Protein AF-A0A5T3CUC2-F1 (afdb_monomer_lite)

Secondary structure (DSSP, 8-state):
--HHHHHHHHHHTS----EEEESS--TTTTEEEPPPEEEEE-TT-EEEEEEE----TTS--EEEESSS---EEEEEEE-TTT-SEEEEEEE-SS---EEEEEEEEE-S-EEE-PPTTEEE-GGGGTTT-EEEEEEEEE--SS--TTSPEEETT-EEEEEEEEEEEEPP--S-TT-----TT--EEEEEEEEEEE-GGGG-

pLDDT: mean 77.55, std 15.11, range [42.53, 97.12]

Organism: Salmonella enterica (NCBI:txid28901)

Foldseek 3Di:
DVVVVVVVVVVVQADPDKFKAFDPQDPVQLEDEDDAAEAEQELVQKDKDKDFDADDLSHTWMAIADDAWDFFKWFKDKDPPQHQWAKAFEDAPPPDGWIKIKGKAWPTIDRDRDGHGDIDGPRVCRVGTMIMIMMGTDDDPDDDPVHYYDYAQDKDWDPMWMWIWTDAPPPDPDPPDGRPPHTRIYIHIYHYDYDPSSRD

Structure (mmCIF, N/CA/C/O backbone):
data_AF-A0A5T3CUC2-F1
#
_entry.id   AF-A0A5T3CUC2-F1
#
loop_
_atom_site.group_PDB
_atom_site.id
_atom_site.type_symbol
_atom_site.label_atom_id
_atom_site.label_alt_id
_atom_site.label_comp_id
_atom_site.label_asym_id
_atom_site.label_entity_id
_atom_site.label_seq_id
_atom_site.pdbx_PDB_ins_code
_atom_site.Cartn_x
_atom_site.Cartn_y
_atom_site.Cartn_z
_atom_site.occupancy
_atom_site.B_iso_or_equiv
_atom_site.auth_seq_id
_atom_site.auth_comp_id
_atom_site.auth_asym_id
_atom_site.auth_atom_id
_atom_site.pdbx_PDB_model_num
ATOM 1 N N . MET A 1 1 ? 53.647 3.644 -22.733 1.00 50.53 1 MET A N 1
ATOM 2 C CA . MET A 1 1 ? 52.397 4.323 -22.309 1.00 50.53 1 MET A CA 1
ATOM 3 C C . MET A 1 1 ? 51.205 4.166 -23.275 1.00 50.53 1 MET A C 1
ATOM 5 O O . MET A 1 1 ? 50.209 4.839 -23.076 1.00 50.53 1 MET A O 1
ATOM 9 N N . ARG A 1 2 ? 51.222 3.275 -24.287 1.00 53.12 2 ARG A N 1
ATOM 10 C CA . ARG A 1 2 ? 50.033 3.026 -25.142 1.00 53.12 2 ARG A CA 1
ATOM 11 C C . ARG A 1 2 ? 49.117 1.909 -24.616 1.00 53.12 2 ARG A C 1
ATOM 13 O O . ARG A 1 2 ? 47.904 2.026 -24.707 1.00 53.12 2 ARG A O 1
ATOM 20 N N . TYR A 1 3 ? 49.685 0.883 -23.981 1.00 53.38 3 TYR A N 1
ATOM 21 C CA . TYR A 1 3 ? 48.919 -0.260 -23.461 1.00 53.38 3 TYR A CA 1
ATOM 22 C C . TYR A 1 3 ? 48.128 0.037 -22.173 1.00 53.38 3 TYR A C 1
ATOM 24 O O . TYR A 1 3 ? 47.077 -0.555 -21.959 1.00 53.38 3 TYR A O 1
ATOM 32 N N . LEU A 1 4 ? 48.577 0.996 -21.351 1.00 52.22 4 LEU A N 1
ATOM 33 C CA . LEU A 1 4 ? 47.884 1.374 -20.109 1.00 52.22 4 LEU A CA 1
ATOM 34 C C . LEU A 1 4 ? 46.555 2.111 -20.381 1.00 52.22 4 LEU A C 1
ATOM 36 O O . LEU A 1 4 ? 45.572 1.894 -19.682 1.00 52.22 4 LEU A O 1
ATOM 40 N N . LEU A 1 5 ? 46.515 2.934 -21.436 1.00 50.97 5 LEU A N 1
ATOM 41 C CA . LEU A 1 5 ? 45.316 3.645 -21.904 1.00 50.97 5 LEU A CA 1
ATOM 42 C C . LEU A 1 5 ? 44.286 2.691 -22.527 1.00 50.97 5 LEU A C 1
ATOM 44 O O . LEU A 1 5 ? 43.085 2.875 -22.346 1.00 50.97 5 LEU A O 1
ATOM 48 N N . MET A 1 6 ? 44.755 1.643 -23.213 1.00 49.47 6 MET A N 1
ATOM 49 C CA . MET A 1 6 ? 43.890 0.612 -23.791 1.00 49.47 6 MET A CA 1
ATOM 50 C C . MET A 1 6 ? 43.248 -0.258 -22.699 1.00 49.47 6 MET A C 1
ATOM 52 O O . MET A 1 6 ? 42.056 -0.537 -22.774 1.00 49.47 6 MET A O 1
ATOM 56 N N . LEU A 1 7 ? 43.995 -0.601 -21.639 1.00 49.34 7 LEU A N 1
ATOM 57 C CA . LEU A 1 7 ? 43.437 -1.262 -20.453 1.00 49.34 7 LEU A CA 1
ATOM 58 C C . LEU A 1 7 ? 42.406 -0.377 -19.735 1.00 49.34 7 LEU A C 1
ATOM 60 O O . LEU A 1 7 ? 41.330 -0.863 -19.406 1.00 49.34 7 LEU A O 1
ATOM 64 N N . PHE A 1 8 ? 42.679 0.919 -19.551 1.00 47.81 8 PHE A N 1
ATOM 65 C CA . PHE A 1 8 ? 41.718 1.840 -18.930 1.00 47.81 8 PHE A CA 1
ATOM 66 C C . PHE A 1 8 ? 40.414 1.969 -19.739 1.00 47.81 8 PHE A C 1
ATOM 68 O O . PHE A 1 8 ? 39.335 1.968 -19.156 1.00 47.81 8 PHE A O 1
ATOM 75 N N . MET A 1 9 ? 40.487 1.993 -21.075 1.00 47.66 9 MET A N 1
ATOM 76 C CA . MET A 1 9 ? 39.296 2.005 -21.940 1.00 47.66 9 MET A CA 1
ATOM 77 C C . MET A 1 9 ? 38.507 0.686 -21.902 1.00 47.66 9 MET A C 1
ATOM 79 O O . MET A 1 9 ? 37.279 0.708 -21.940 1.00 47.66 9 MET A O 1
ATOM 83 N N . ILE A 1 10 ? 39.181 -0.460 -21.761 1.00 48.22 10 ILE A N 1
ATOM 84 C CA . ILE A 1 10 ? 38.513 -1.762 -21.608 1.00 48.22 10 ILE A CA 1
ATOM 85 C C . ILE A 1 10 ? 37.831 -1.871 -20.229 1.00 48.22 10 ILE A C 1
ATOM 87 O O . ILE A 1 10 ? 36.714 -2.381 -20.145 1.00 48.22 10 ILE A O 1
ATOM 91 N N . PHE A 1 11 ? 38.425 -1.322 -19.164 1.00 42.53 11 PHE A N 1
ATOM 92 C CA . PHE A 1 11 ? 37.829 -1.320 -17.818 1.00 42.53 11 PHE A CA 1
ATOM 93 C C . PHE A 1 11 ? 36.640 -0.358 -17.651 1.00 42.53 11 PHE A C 1
ATOM 95 O O . PHE A 1 11 ? 35.752 -0.640 -16.852 1.00 42.53 11 PHE A O 1
ATOM 102 N N . ILE A 1 12 ? 36.566 0.738 -18.416 1.00 47.62 12 ILE A N 1
ATOM 103 C CA . ILE A 1 12 ? 35.391 1.634 -18.400 1.00 47.62 12 ILE A CA 1
ATOM 104 C C . ILE A 1 12 ? 34.184 0.986 -19.110 1.00 47.62 12 ILE A C 1
ATOM 106 O O . ILE A 1 12 ? 33.037 1.296 -18.800 1.00 47.62 12 ILE A O 1
ATOM 110 N N . SER A 1 13 ? 34.419 0.045 -20.031 1.00 44.44 13 SER A N 1
ATOM 111 C CA . SER A 1 13 ? 33.359 -0.568 -20.845 1.00 44.44 13 SER A CA 1
ATOM 112 C C . SER A 1 13 ? 32.567 -1.700 -20.170 1.00 44.44 13 SER A C 1
ATOM 114 O O . SER A 1 13 ? 31.540 -2.114 -20.703 1.00 44.44 13 SER A O 1
ATOM 116 N N . SER A 1 14 ? 32.998 -2.215 -19.013 1.00 45.62 14 SER A N 1
ATOM 117 C CA . SER A 1 14 ? 32.512 -3.509 -18.506 1.00 45.62 14 SER A CA 1
ATOM 118 C C . SER A 1 14 ? 31.482 -3.470 -17.373 1.00 45.62 14 SER A C 1
AT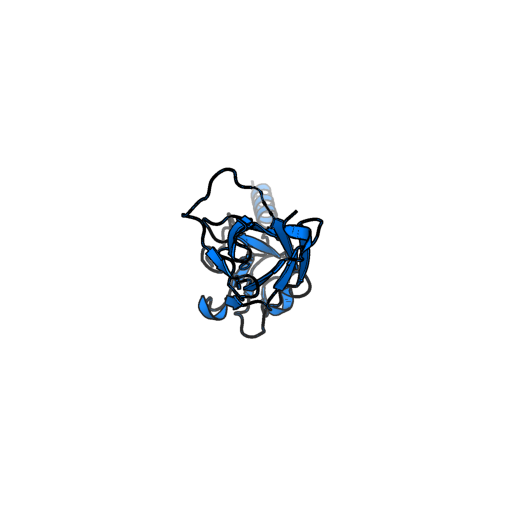OM 120 O O . SER A 1 14 ? 31.035 -4.535 -16.963 1.00 45.62 14 SER A O 1
ATOM 122 N N . ASN A 1 15 ? 31.026 -2.304 -16.899 1.00 49.19 15 ASN A N 1
ATOM 123 C CA . ASN A 1 15 ? 29.944 -2.238 -15.899 1.00 49.19 15 ASN A CA 1
ATOM 124 C C . ASN A 1 15 ? 28.991 -1.052 -16.111 1.00 49.19 15 ASN A C 1
ATOM 126 O O . ASN A 1 15 ? 28.661 -0.335 -15.168 1.00 49.19 15 ASN A O 1
ATOM 130 N N . LEU A 1 16 ? 28.515 -0.830 -17.342 1.00 55.69 16 LEU A N 1
ATOM 131 C CA . LEU A 1 16 ? 27.311 -0.012 -17.508 1.00 55.69 16 LEU A CA 1
ATOM 132 C C . LEU A 1 16 ? 26.123 -0.828 -16.971 1.00 55.69 16 LEU A C 1
ATOM 134 O O . LEU A 1 16 ? 25.627 -1.732 -17.643 1.00 55.69 16 LEU A O 1
ATOM 138 N N . GLN A 1 17 ? 25.717 -0.568 -15.729 1.00 60.97 17 GLN A N 1
ATOM 139 C CA . GLN A 1 17 ? 24.497 -1.142 -15.170 1.00 60.97 17 GLN A CA 1
ATOM 140 C C . GLN A 1 17 ? 23.300 -0.623 -15.977 1.00 60.97 17 GLN A C 1
ATOM 142 O O . GLN A 1 17 ? 23.222 0.572 -16.266 1.00 60.97 17 GLN A O 1
ATOM 147 N N . ALA A 1 18 ? 22.390 -1.522 -16.359 1.00 64.25 18 ALA A N 1
ATOM 148 C CA . ALA A 1 18 ? 21.138 -1.113 -16.984 1.00 64.25 18 ALA A CA 1
ATOM 149 C C . ALA A 1 18 ? 20.349 -0.232 -16.006 1.00 64.25 18 ALA A C 1
ATOM 151 O O . ALA A 1 18 ? 20.313 -0.513 -14.806 1.00 64.25 18 ALA A O 1
ATOM 152 N N . TYR A 1 19 ? 19.731 0.829 -16.517 1.00 74.06 19 TYR A N 1
ATOM 153 C CA . TYR A 1 19 ? 18.826 1.671 -15.740 1.00 74.06 19 TYR A CA 1
ATOM 154 C C . TYR A 1 19 ? 17.502 1.819 -16.475 1.00 74.06 19 TYR A C 1
ATOM 156 O O . TYR A 1 19 ? 17.486 1.866 -17.703 1.00 74.06 19 TYR A O 1
ATOM 164 N N . CYS A 1 20 ? 16.394 1.911 -15.740 1.00 79.25 20 CYS A N 1
ATOM 165 C CA . CYS A 1 20 ? 15.067 2.105 -16.325 1.00 79.25 20 CYS A CA 1
ATOM 166 C C . CYS A 1 20 ? 14.482 3.460 -15.946 1.00 79.25 20 CYS A C 1
ATOM 168 O O . CYS A 1 20 ? 14.784 3.978 -14.878 1.00 79.25 20 CYS A O 1
ATOM 170 N N . TYR A 1 21 ? 13.617 4.012 -16.789 1.00 82.62 21 TYR A N 1
ATOM 171 C CA . TYR A 1 21 ? 12.806 5.193 -16.500 1.00 82.62 21 TYR A CA 1
ATOM 172 C C . TYR A 1 21 ? 11.361 4.983 -16.959 1.00 82.62 21 TYR A C 1
ATOM 174 O O . TYR A 1 21 ? 11.102 4.181 -17.858 1.00 82.62 21 TYR A O 1
ATOM 182 N N . ILE A 1 22 ? 10.414 5.689 -16.339 1.00 85.81 22 ILE A N 1
ATOM 183 C CA . ILE A 1 22 ? 8.991 5.638 -16.715 1.00 85.81 22 ILE A CA 1
ATOM 184 C C . ILE A 1 22 ? 8.760 6.550 -17.928 1.00 85.81 22 ILE A C 1
ATOM 186 O O . ILE A 1 22 ? 9.186 7.705 -17.936 1.00 85.81 22 ILE A O 1
ATOM 190 N N . ILE A 1 23 ? 8.093 6.039 -18.961 1.00 85.88 23 ILE A N 1
ATOM 191 C CA . ILE A 1 23 ? 7.766 6.784 -20.187 1.00 85.88 23 ILE A CA 1
ATOM 192 C C . ILE A 1 23 ? 6.502 7.608 -19.937 1.00 85.88 23 ILE A C 1
ATOM 194 O O . ILE A 1 23 ? 5.536 7.061 -19.431 1.00 85.88 23 ILE A O 1
ATOM 198 N N . ASN A 1 24 ? 6.456 8.884 -20.331 1.00 81.62 24 ASN A N 1
ATOM 199 C CA . ASN A 1 24 ? 5.276 9.752 -20.146 1.00 81.62 24 ASN A CA 1
ATOM 200 C C . ASN A 1 24 ? 4.715 9.690 -18.707 1.00 81.62 24 ASN A C 1
ATOM 202 O O . ASN A 1 24 ? 3.630 9.150 -18.478 1.00 81.62 24 ASN A O 1
ATOM 206 N N . PRO A 1 25 ? 5.473 10.167 -17.709 1.00 69.88 25 PRO A N 1
ATOM 207 C CA . PRO A 1 25 ? 5.135 10.009 -16.301 1.00 69.88 25 PRO A CA 1
ATOM 208 C C . PRO A 1 25 ? 4.025 10.987 -15.889 1.00 69.88 25 PRO A C 1
ATOM 210 O O . PRO A 1 25 ? 4.265 11.987 -15.218 1.00 69.88 25 PRO A O 1
ATOM 213 N N . GLU A 1 26 ? 2.783 10.710 -16.277 1.00 75.06 26 GLU A N 1
ATOM 214 C CA . GLU A 1 26 ? 1.628 11.434 -15.751 1.00 75.06 26 GLU A CA 1
ATOM 215 C C . GLU A 1 26 ? 1.228 10.843 -14.394 1.00 75.06 26 GLU A C 1
ATOM 217 O O . GLU A 1 26 ? 0.858 9.671 -14.293 1.00 75.06 26 GLU A O 1
ATOM 222 N N . SER A 1 27 ? 1.285 11.645 -13.330 1.00 68.06 27 SER A N 1
ATOM 223 C CA . SER A 1 27 ? 1.085 11.182 -11.946 1.00 68.06 27 SER A CA 1
ATOM 224 C C . SER A 1 27 ? -0.272 10.506 -11.701 1.00 68.06 27 SER A C 1
ATOM 226 O O . SER A 1 27 ? -0.348 9.512 -10.976 1.00 68.06 27 SER A O 1
ATOM 228 N N . ALA A 1 28 ? -1.340 10.999 -12.338 1.00 70.00 28 ALA A N 1
ATOM 229 C CA . ALA A 1 28 ? -2.673 10.409 -12.232 1.00 70.00 28 ALA A CA 1
ATOM 230 C C . ALA A 1 28 ? -2.753 9.027 -12.904 1.00 70.00 28 ALA A C 1
ATOM 232 O O . ALA A 1 28 ? -3.316 8.103 -12.322 1.00 70.00 28 ALA A O 1
ATOM 233 N N . SER A 1 29 ? -2.140 8.865 -14.082 1.00 76.69 29 SER A N 1
ATOM 234 C CA . SER A 1 29 ? -2.113 7.592 -14.824 1.00 76.69 29 SER A CA 1
ATOM 235 C C . SER A 1 29 ? -1.304 6.495 -14.122 1.00 76.69 29 SER A C 1
ATOM 237 O O . SER A 1 29 ? -1.548 5.313 -14.337 1.00 76.69 29 SER A O 1
ATOM 239 N N . ASN A 1 30 ? -0.382 6.890 -13.237 1.00 86.00 30 ASN A N 1
ATOM 240 C CA . ASN A 1 30 ? 0.507 6.000 -12.491 1.00 86.00 30 ASN A CA 1
ATOM 241 C C . ASN A 1 30 ? 0.015 5.702 -11.069 1.00 86.00 30 ASN A C 1
ATOM 243 O O . ASN A 1 30 ? 0.773 5.181 -10.252 1.00 86.00 30 ASN A O 1
ATOM 247 N N . THR A 1 31 ? -1.238 6.038 -10.748 1.00 89.88 31 THR A N 1
ATOM 248 C CA . THR A 1 31 ? -1.841 5.751 -9.442 1.00 89.88 31 THR A CA 1
ATOM 249 C C . THR A 1 31 ? -2.950 4.714 -9.571 1.00 89.88 31 THR A C 1
ATOM 251 O O . THR A 1 31 ? -3.886 4.887 -10.346 1.00 89.88 31 THR A O 1
ATOM 254 N N . LYS A 1 32 ? -2.897 3.665 -8.746 1.00 91.81 32 LYS A N 1
ATOM 255 C CA . LYS A 1 32 ? -3.946 2.650 -8.615 1.00 91.81 32 LYS A CA 1
ATOM 256 C C . LYS A 1 32 ? -4.506 2.673 -7.203 1.00 91.81 32 LYS A C 1
ATOM 258 O O . LYS A 1 32 ? -3.771 2.784 -6.223 1.00 91.81 32 LYS A O 1
ATOM 263 N N . ILE A 1 33 ? -5.823 2.543 -7.119 1.00 91.25 33 ILE A N 1
ATOM 264 C CA . ILE A 1 33 ? -6.517 2.190 -5.885 1.00 91.25 33 ILE A CA 1
ATOM 265 C C . ILE A 1 33 ? -6.655 0.666 -5.892 1.00 91.25 33 ILE A C 1
ATOM 267 O O . ILE A 1 33 ? -7.168 0.099 -6.855 1.00 91.25 33 ILE A O 1
ATOM 271 N N . GLU A 1 34 ? -6.115 0.013 -4.869 1.00 92.25 34 GLU A N 1
ATOM 272 C CA . GLU A 1 34 ? -6.185 -1.440 -4.709 1.00 92.25 34 GLU A CA 1
ATOM 273 C C . GLU A 1 34 ? -7.599 -1.912 -4.363 1.00 92.25 34 GLU A C 1
ATOM 275 O O . GLU A 1 34 ? -8.466 -1.123 -3.981 1.00 92.25 34 GLU A O 1
ATOM 280 N N . ASP A 1 35 ? -7.822 -3.220 -4.467 1.00 93.25 35 ASP A N 1
ATOM 281 C CA . ASP A 1 35 ? -9.051 -3.822 -3.962 1.00 93.25 35 ASP A CA 1
ATOM 282 C C . ASP A 1 35 ? -9.152 -3.645 -2.442 1.00 93.25 35 ASP A C 1
ATOM 284 O O . ASP A 1 35 ? -8.151 -3.661 -1.718 1.00 93.25 35 ASP A O 1
ATOM 288 N N . VAL A 1 36 ? -10.383 -3.499 -1.946 1.00 96.00 36 VAL A N 1
ATOM 289 C CA . VAL A 1 36 ? -10.640 -3.298 -0.515 1.00 96.00 36 VAL A CA 1
ATOM 290 C C . VAL A 1 36 ? -10.146 -4.497 0.287 1.00 96.00 36 VAL A C 1
ATOM 292 O O . VAL A 1 36 ? -10.586 -5.632 0.088 1.00 96.00 36 VAL A O 1
ATOM 295 N N . ILE A 1 37 ? -9.273 -4.235 1.258 1.00 95.75 37 ILE A N 1
ATOM 296 C CA . ILE A 1 37 ? -8.824 -5.254 2.204 1.00 95.75 37 ILE A CA 1
ATOM 297 C C . ILE A 1 37 ? -9.738 -5.233 3.425 1.00 95.75 37 ILE A C 1
ATOM 299 O O . ILE A 1 37 ? -9.701 -4.315 4.246 1.00 95.75 37 ILE A O 1
ATOM 303 N N . GLU A 1 38 ? -10.551 -6.280 3.558 1.00 96.19 38 GLU A N 1
ATOM 304 C CA . GLU A 1 38 ? -11.303 -6.528 4.786 1.00 96.19 38 GLU A CA 1
ATOM 305 C C . GLU A 1 38 ? -10.373 -7.045 5.887 1.00 96.19 38 GLU A C 1
ATOM 307 O O . GLU A 1 38 ? -9.815 -8.141 5.797 1.00 96.19 38 GLU A O 1
ATOM 312 N N . ILE A 1 39 ? -10.238 -6.253 6.944 1.00 94.81 39 ILE A N 1
ATOM 313 C CA . ILE A 1 39 ? -9.430 -6.538 8.124 1.00 94.81 39 ILE A CA 1
ATOM 314 C C . ILE A 1 39 ? -10.385 -6.965 9.235 1.00 94.81 39 ILE A C 1
ATOM 316 O O . ILE A 1 39 ? -11.118 -6.145 9.783 1.00 94.81 39 ILE A O 1
ATOM 320 N N . LYS A 1 40 ? -10.389 -8.255 9.570 1.00 92.50 40 LYS A N 1
ATOM 321 C CA . LYS A 1 40 ? -11.191 -8.805 10.672 1.00 92.50 40 LYS A CA 1
ATOM 322 C C . LYS A 1 40 ? -10.267 -9.085 11.852 1.00 92.50 40 LYS A C 1
ATOM 324 O O . LYS A 1 40 ? -9.453 -10.001 11.778 1.00 92.50 40 LYS A O 1
ATOM 329 N N . LEU A 1 41 ? -10.376 -8.285 12.909 1.00 91.12 41 LEU A N 1
ATOM 330 C CA . LEU A 1 41 ? -9.588 -8.435 14.133 1.00 91.12 41 LEU A CA 1
ATOM 331 C C . LEU A 1 41 ? -10.353 -9.316 15.131 1.00 91.12 41 LEU A C 1
ATOM 333 O O . LEU A 1 41 ? -11.528 -9.069 15.417 1.00 91.12 41 LEU A O 1
ATOM 337 N N . ASP A 1 42 ? -9.689 -10.371 15.612 1.00 83.94 42 ASP A N 1
ATOM 338 C CA . ASP A 1 42 ? -10.250 -11.404 16.494 1.00 83.94 42 ASP A CA 1
ATOM 339 C C . ASP A 1 42 ? -9.640 -11.367 17.910 1.00 83.94 42 ASP A C 1
ATOM 341 O O . ASP A 1 42 ? -9.049 -10.363 18.301 1.00 83.94 42 ASP A O 1
ATOM 345 N N . SER A 1 43 ? -9.769 -12.448 18.692 1.00 66.75 43 SER A N 1
ATOM 346 C CA . SER A 1 43 ? -9.199 -12.572 20.045 1.00 66.75 43 SER A CA 1
ATOM 347 C C . SER A 1 43 ? -7.670 -12.449 20.110 1.00 66.75 43 SER A C 1
ATOM 349 O O . SER A 1 43 ? -7.121 -12.226 21.186 1.00 66.75 43 SER A O 1
ATOM 351 N N . ARG A 1 44 ? -6.958 -12.618 18.987 1.00 75.75 44 ARG A N 1
ATOM 352 C CA . ARG A 1 44 ? -5.507 -12.394 18.897 1.00 75.75 44 ARG A CA 1
ATOM 353 C C . ARG A 1 44 ? -5.161 -10.941 18.606 1.00 75.75 44 ARG A C 1
ATOM 355 O O . ARG A 1 44 ? -3.990 -10.584 18.708 1.00 75.75 44 ARG A O 1
ATOM 362 N N . ASN A 1 45 ? -6.150 -10.109 18.268 1.00 83.38 45 ASN A N 1
ATOM 363 C CA . ASN A 1 45 ? -5.990 -8.683 17.995 1.00 83.38 45 ASN A CA 1
ATOM 364 C C . ASN A 1 45 ? -4.962 -8.369 16.895 1.00 83.38 45 ASN A C 1
ATOM 366 O O . ASN A 1 45 ? -4.403 -7.273 16.873 1.00 83.38 45 ASN A O 1
ATOM 370 N N . VAL A 1 46 ? -4.701 -9.323 15.997 1.00 88.81 46 VAL A N 1
ATOM 371 C CA . VAL A 1 46 ? -3.737 -9.208 14.899 1.00 88.81 46 VAL A CA 1
ATOM 372 C C . VAL A 1 46 ? -4.357 -9.780 13.627 1.00 88.81 46 VAL A C 1
ATOM 374 O O . VAL A 1 46 ? -4.953 -10.853 13.644 1.00 88.81 46 VAL A O 1
ATOM 377 N N . PHE A 1 47 ? -4.181 -9.068 12.523 1.00 93.19 47 PHE A N 1
ATOM 378 C CA . PHE A 1 47 ? -4.527 -9.480 11.172 1.00 93.19 47 PHE A CA 1
ATOM 379 C C . PHE A 1 47 ? -3.280 -9.424 10.300 1.00 93.19 47 PHE A C 1
ATOM 381 O O . PHE A 1 47 ? -2.510 -8.471 10.391 1.00 93.19 47 PHE A O 1
ATOM 388 N N . GLU A 1 48 ? -3.120 -10.407 9.423 1.00 94.00 48 GLU A N 1
ATOM 389 C CA . GLU A 1 48 ? -2.002 -10.482 8.496 1.00 94.00 48 GLU A CA 1
ATOM 390 C C . GLU A 1 48 ? -2.471 -11.004 7.133 1.00 94.00 48 GLU A C 1
ATOM 392 O O . GLU A 1 48 ? -3.159 -12.025 7.064 1.00 94.00 48 GLU A O 1
ATOM 397 N N . LYS A 1 49 ? -2.099 -10.319 6.046 1.00 93.88 49 LYS A N 1
ATOM 398 C CA . LYS A 1 49 ? -2.412 -10.745 4.675 1.00 93.88 49 LYS A CA 1
ATOM 399 C C . LYS A 1 49 ? -1.327 -10.328 3.689 1.00 93.88 49 LYS A C 1
ATOM 401 O O . LYS A 1 49 ? -0.950 -9.163 3.647 1.00 93.88 49 LYS A O 1
ATOM 406 N N . GLU A 1 50 ? -0.881 -11.262 2.855 1.00 92.44 50 GLU A N 1
ATOM 407 C CA . GLU A 1 50 ? -0.072 -10.968 1.668 1.00 92.44 50 GLU A CA 1
ATOM 408 C C . GLU A 1 50 ? -0.983 -10.622 0.477 1.00 92.44 50 GLU A C 1
ATOM 410 O O . GLU A 1 50 ? -2.023 -11.252 0.271 1.00 92.44 50 GLU A O 1
ATOM 415 N N . VAL A 1 51 ? -0.604 -9.606 -0.298 1.00 90.69 51 VAL A N 1
ATOM 416 C CA . VAL A 1 51 ? -1.354 -9.084 -1.443 1.00 90.69 51 VAL A CA 1
ATOM 417 C C . VAL A 1 51 ? -0.405 -8.871 -2.621 1.00 90.69 51 VAL A C 1
ATOM 419 O O . VAL A 1 51 ? 0.656 -8.261 -2.482 1.00 90.69 51 VAL A O 1
ATOM 422 N N . SER A 1 52 ? -0.796 -9.359 -3.797 1.00 88.62 52 SER A N 1
ATOM 423 C CA . SER A 1 52 ? -0.090 -9.089 -5.052 1.00 88.62 52 SER A CA 1
ATOM 424 C C . SER A 1 52 ? -0.397 -7.680 -5.549 1.00 88.62 52 SER A C 1
ATOM 426 O O . SER A 1 52 ? -1.561 -7.299 -5.648 1.00 88.62 52 SER A O 1
ATOM 428 N N . MET A 1 53 ? 0.637 -6.921 -5.910 1.00 86.69 53 MET A N 1
ATOM 429 C CA . MET A 1 53 ? 0.456 -5.656 -6.619 1.00 86.69 53 MET A CA 1
ATOM 430 C C . MET A 1 53 ? 0.209 -5.950 -8.090 1.00 86.69 53 MET A C 1
ATOM 432 O O . MET A 1 53 ? 1.016 -6.605 -8.750 1.00 86.69 53 MET A O 1
ATOM 436 N N . VAL A 1 54 ? -0.898 -5.434 -8.611 1.00 88.00 54 VAL A N 1
ATOM 437 C CA . VAL A 1 54 ? -1.256 -5.596 -10.020 1.00 88.00 54 VAL A CA 1
ATOM 438 C C . VAL A 1 54 ? -1.236 -4.232 -10.680 1.00 88.00 54 VAL A C 1
ATOM 440 O O . VAL A 1 54 ? -2.107 -3.404 -10.413 1.00 88.00 54 VAL A O 1
ATOM 443 N N . PHE A 1 55 ? -0.250 -4.019 -11.542 1.00 87.19 55 PHE A N 1
ATOM 444 C CA . PHE A 1 55 ? -0.163 -2.886 -12.446 1.00 87.19 55 PHE A CA 1
ATOM 445 C C . PHE A 1 55 ? -1.170 -3.114 -13.579 1.00 87.19 55 PHE A C 1
ATOM 447 O O . PHE A 1 55 ? -1.088 -4.148 -14.257 1.00 87.19 55 PHE A O 1
ATOM 454 N N . PRO A 1 56 ? -2.126 -2.196 -13.777 1.00 86.56 56 PRO A N 1
ATOM 455 C CA . PRO A 1 56 ? -3.038 -2.253 -14.905 1.00 86.56 56 PRO A CA 1
ATOM 456 C C . PRO A 1 56 ? -2.301 -1.847 -16.187 1.00 86.56 56 PRO A C 1
ATOM 458 O O . PRO A 1 56 ? -1.335 -1.086 -16.142 1.00 86.56 56 PRO A O 1
ATOM 461 N N . ASP A 1 57 ? -2.792 -2.294 -17.342 1.00 84.12 57 ASP A N 1
ATOM 462 C CA . ASP A 1 57 ? -2.201 -1.934 -18.643 1.00 84.12 57 ASP A CA 1
ATOM 463 C C . ASP A 1 57 ? -2.336 -0.436 -18.977 1.00 84.12 57 ASP A C 1
ATOM 465 O O . ASP A 1 57 ? -1.699 0.054 -19.904 1.00 84.12 57 ASP A O 1
ATOM 469 N N . SER A 1 58 ? -3.152 0.302 -18.218 1.00 85.44 58 SER A N 1
ATOM 470 C CA . SER A 1 58 ? -3.289 1.756 -18.326 1.00 85.44 58 SER A CA 1
ATOM 471 C C . SER A 1 58 ? -2.138 2.537 -17.691 1.00 85.44 58 SER A C 1
ATOM 473 O O . SER A 1 58 ? -2.062 3.747 -17.887 1.00 85.44 58 SER A O 1
ATOM 475 N N . PHE A 1 59 ? -1.285 1.892 -16.891 1.00 87.81 59 PHE A N 1
ATOM 476 C CA . PHE A 1 59 ? -0.112 2.552 -16.326 1.00 87.81 59 PHE A CA 1
ATOM 477 C C . PHE A 1 59 ? 0.927 2.813 -17.405 1.00 87.81 59 PHE A C 1
ATOM 479 O O . PHE A 1 59 ? 1.127 2.000 -18.310 1.00 87.81 59 PHE A O 1
ATOM 486 N N . SER A 1 60 ? 1.660 3.912 -17.256 1.00 88.31 60 SER A N 1
ATOM 487 C CA . SER A 1 60 ? 2.775 4.206 -18.139 1.00 88.31 60 SER A CA 1
ATOM 488 C C . SER A 1 60 ? 3.803 3.077 -18.129 1.00 88.31 60 SER A C 1
ATOM 490 O O . SER A 1 60 ? 4.213 2.586 -17.077 1.00 88.31 60 SER A O 1
ATOM 492 N N . GLY A 1 61 ? 4.262 2.678 -19.312 1.00 88.00 61 GLY A N 1
ATOM 493 C CA . GLY A 1 61 ? 5.366 1.733 -19.440 1.00 88.00 61 GLY A CA 1
ATOM 494 C C . GLY A 1 61 ? 6.692 2.307 -18.935 1.00 88.00 61 GLY A C 1
ATOM 495 O O . GLY A 1 61 ? 6.813 3.486 -18.597 1.00 88.00 61 GLY A O 1
ATOM 496 N N . PHE A 1 62 ? 7.719 1.470 -18.936 1.00 85.62 62 PHE A N 1
ATOM 497 C CA . PHE A 1 62 ? 9.086 1.868 -18.627 1.00 85.62 62 PHE A CA 1
ATOM 498 C C . PHE A 1 62 ? 10.031 1.455 -19.757 1.00 85.62 62 PHE A C 1
ATOM 500 O O . PHE A 1 62 ? 9.799 0.468 -20.461 1.00 85.62 62 PHE A O 1
ATOM 507 N N . HIS A 1 63 ? 11.103 2.219 -19.931 1.00 84.06 63 HIS A N 1
ATOM 508 C CA . HIS A 1 63 ? 12.180 1.926 -20.868 1.00 84.06 63 HIS A CA 1
ATOM 509 C C . HIS A 1 63 ? 13.483 1.740 -20.102 1.00 84.06 63 HIS A C 1
ATOM 511 O O . HIS A 1 63 ? 13.782 2.537 -19.214 1.00 84.06 63 HIS A O 1
ATOM 517 N N . CYS A 1 64 ? 14.254 0.708 -20.440 1.00 79.50 64 CYS A N 1
ATOM 518 C CA . CYS A 1 64 ? 15.557 0.459 -19.828 1.00 79.50 64 CYS A CA 1
ATOM 519 C C . CYS A 1 64 ? 16.683 0.717 -20.832 1.00 79.50 64 CYS A C 1
ATOM 521 O O . CYS A 1 64 ? 16.641 0.178 -21.931 1.00 79.50 64 CYS A O 1
ATOM 523 N N . MET A 1 65 ? 17.702 1.496 -20.461 1.00 76.06 65 MET A N 1
ATOM 524 C CA . MET A 1 65 ? 18.833 1.861 -21.323 1.00 76.06 65 MET A CA 1
ATOM 525 C C . MET A 1 65 ? 20.164 1.330 -20.795 1.00 76.06 65 MET A C 1
ATOM 527 O O . MET A 1 65 ? 20.383 1.253 -19.585 1.00 76.06 65 MET A O 1
ATOM 531 N N . GLY A 1 66 ? 21.074 1.035 -21.730 1.00 66.50 66 GLY A N 1
ATOM 532 C CA . GLY A 1 66 ? 22.469 0.684 -21.448 1.00 66.50 66 GLY A CA 1
ATOM 533 C C . GLY A 1 66 ? 22.681 -0.701 -20.813 1.00 66.50 66 GLY A C 1
ATOM 534 O O . GLY A 1 66 ? 21.783 -1.283 -20.213 1.00 66.50 66 GLY A O 1
ATOM 535 N N . GLY A 1 67 ? 23.900 -1.235 -20.946 1.00 59.66 67 GLY A N 1
ATOM 536 C CA . GLY A 1 67 ? 24.336 -2.483 -20.301 1.00 59.66 67 GLY A CA 1
ATOM 537 C C . GLY A 1 67 ? 24.062 -3.784 -21.073 1.00 59.66 67 GLY A C 1
ATOM 538 O O . GLY A 1 67 ? 23.401 -3.801 -22.106 1.00 59.66 67 GLY A O 1
ATOM 539 N N . THR A 1 68 ? 24.596 -4.899 -20.561 1.00 50.94 68 THR A N 1
ATOM 540 C CA . THR A 1 68 ? 24.524 -6.258 -21.148 1.00 50.94 68 THR A CA 1
ATOM 541 C C . THR A 1 68 ? 23.386 -7.127 -20.582 1.00 50.94 68 THR A C 1
ATOM 543 O O . THR A 1 68 ? 23.326 -8.314 -20.883 1.00 50.94 68 THR A O 1
ATOM 546 N N . ALA A 1 69 ? 22.448 -6.518 -19.841 1.00 50.50 69 ALA A N 1
ATOM 547 C CA . ALA A 1 69 ? 21.448 -7.124 -18.947 1.00 50.50 69 ALA A CA 1
ATOM 548 C C . ALA A 1 69 ? 21.991 -7.408 -17.535 1.00 50.50 69 ALA A C 1
ATOM 550 O O . ALA A 1 69 ? 22.574 -8.452 -17.250 1.00 50.50 69 ALA A O 1
ATOM 551 N N . VAL A 1 70 ? 21.738 -6.469 -16.626 1.00 50.62 70 VAL A N 1
ATOM 552 C CA . VAL A 1 70 ? 21.916 -6.643 -15.179 1.00 50.62 70 VAL A CA 1
ATOM 553 C C . VAL A 1 70 ? 20.583 -6.301 -14.520 1.00 50.62 70 VAL A C 1
ATOM 555 O O . VAL A 1 70 ? 19.822 -5.506 -15.066 1.00 50.62 70 VAL A O 1
ATOM 558 N N . GLU A 1 71 ? 20.278 -6.957 -13.400 1.00 53.03 71 GLU A N 1
ATOM 559 C CA . GLU A 1 71 ? 19.019 -6.837 -12.657 1.00 53.03 71 GLU A CA 1
ATOM 560 C C . GLU A 1 71 ? 18.546 -5.385 -12.549 1.00 53.03 71 GLU A C 1
ATOM 562 O O . GLU A 1 71 ? 19.147 -4.567 -11.849 1.00 53.03 71 GLU A O 1
ATOM 567 N N . ASN A 1 72 ? 17.441 -5.083 -13.226 1.00 57.19 72 ASN A N 1
ATOM 568 C CA . ASN A 1 72 ? 16.778 -3.807 -13.068 1.00 57.19 72 ASN A CA 1
ATOM 569 C C . ASN A 1 72 ? 15.958 -3.881 -11.785 1.00 57.19 72 ASN A C 1
ATOM 571 O O . ASN A 1 72 ? 15.113 -4.762 -11.606 1.00 57.19 72 ASN A O 1
ATOM 575 N N . ARG A 1 73 ? 16.277 -2.984 -10.857 1.00 63.34 73 ARG A N 1
ATOM 576 C CA . AR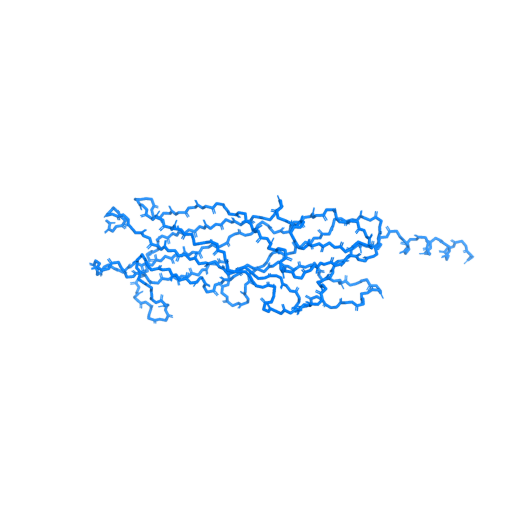G A 1 73 ? 15.690 -2.954 -9.524 1.00 63.34 73 ARG A CA 1
ATOM 577 C C . ARG A 1 73 ? 14.647 -1.857 -9.477 1.00 63.34 73 ARG A C 1
ATOM 579 O O . ARG A 1 73 ? 14.944 -0.694 -9.747 1.00 63.34 73 ARG A O 1
ATOM 586 N N . PHE A 1 74 ? 13.432 -2.243 -9.126 1.00 69.88 74 PHE A N 1
ATOM 587 C CA . PHE A 1 74 ? 12.400 -1.296 -8.741 1.00 69.88 74 PHE A CA 1
ATOM 588 C C . PHE A 1 74 ? 12.387 -1.225 -7.224 1.00 69.88 74 PHE A C 1
ATOM 590 O O . PHE A 1 74 ? 12.208 -2.242 -6.554 1.00 69.88 74 PHE A O 1
ATOM 597 N N . LYS A 1 75 ? 12.626 -0.034 -6.678 1.00 71.19 75 LYS A N 1
ATOM 598 C CA . LYS A 1 75 ? 12.569 0.193 -5.241 1.00 71.19 75 LYS A CA 1
ATOM 599 C C . LYS A 1 75 ? 11.123 0.424 -4.846 1.00 71.19 75 LYS A C 1
ATOM 601 O O . LYS A 1 75 ? 10.464 1.307 -5.396 1.00 71.19 75 LYS A O 1
ATOM 606 N N . THR A 1 76 ? 10.684 -0.338 -3.856 1.00 68.44 76 THR A N 1
ATOM 607 C CA . THR A 1 76 ? 9.402 -0.109 -3.211 1.00 68.44 76 THR A CA 1
ATOM 608 C C . THR A 1 76 ? 9.613 0.733 -1.955 1.00 68.44 76 THR A C 1
ATOM 610 O O . THR A 1 76 ? 10.460 0.401 -1.126 1.00 68.44 76 THR A O 1
ATOM 613 N N . THR A 1 77 ? 8.900 1.848 -1.825 1.00 74.69 77 THR A N 1
ATOM 614 C CA . THR A 1 77 ? 8.966 2.744 -0.658 1.00 74.69 77 THR A CA 1
ATOM 615 C C . THR A 1 77 ? 7.570 3.153 -0.194 1.00 74.69 77 THR A C 1
ATOM 617 O O . THR A 1 77 ? 6.570 2.809 -0.821 1.00 74.69 77 THR A O 1
ATOM 620 N N . TYR A 1 78 ? 7.501 3.894 0.913 1.00 72.94 78 TYR A N 1
ATOM 621 C CA . TYR A 1 78 ? 6.269 4.504 1.413 1.00 72.94 78 TYR A CA 1
ATOM 622 C C . TYR A 1 78 ? 6.257 6.009 1.136 1.00 72.94 78 TYR A C 1
ATOM 624 O O . TYR A 1 78 ? 7.300 6.629 0.902 1.00 72.94 78 TYR A O 1
ATOM 632 N N . SER A 1 79 ? 5.074 6.614 1.187 1.00 70.56 79 SER A N 1
ATOM 633 C CA . SER A 1 79 ? 4.908 8.067 1.155 1.00 70.56 79 SER A CA 1
ATOM 634 C C . SER A 1 79 ? 5.709 8.775 2.252 1.00 70.56 79 SER A C 1
ATOM 636 O O . SER A 1 79 ? 5.681 8.358 3.412 1.00 70.56 79 SER A O 1
ATOM 638 N N . SER A 1 80 ? 6.384 9.875 1.904 1.00 54.16 80 SER A N 1
ATOM 639 C CA . SER A 1 80 ? 7.122 10.706 2.861 1.00 54.16 80 SER A CA 1
ATOM 640 C C . SER A 1 80 ? 6.197 11.208 3.974 1.00 54.16 80 SER A C 1
ATOM 642 O O . SER A 1 80 ? 5.165 11.804 3.678 1.00 54.16 80 SER A O 1
ATOM 644 N N . GLY A 1 81 ? 6.575 10.992 5.235 1.00 55.62 81 GLY A N 1
ATOM 645 C CA . GLY A 1 81 ? 5.882 11.538 6.410 1.00 55.62 81 GLY A CA 1
ATOM 646 C C . GLY A 1 81 ? 5.051 10.537 7.216 1.00 55.62 81 GLY A C 1
ATOM 647 O O . GLY A 1 81 ? 4.980 10.690 8.428 1.00 55.62 81 GLY A O 1
ATOM 648 N N . ASN A 1 82 ? 4.513 9.479 6.596 1.00 56.34 82 ASN A N 1
ATOM 649 C CA . ASN A 1 82 ? 3.606 8.537 7.283 1.00 56.34 82 ASN A CA 1
ATOM 650 C C . ASN A 1 82 ? 4.240 7.181 7.642 1.00 56.34 82 ASN A C 1
ATOM 652 O O . ASN A 1 82 ? 3.600 6.366 8.297 1.00 56.34 82 ASN A O 1
ATOM 656 N N . GLY A 1 83 ? 5.494 6.935 7.241 1.00 68.00 83 GLY A N 1
ATOM 657 C CA . GLY A 1 83 ? 6.196 5.681 7.531 1.00 68.00 83 GLY A CA 1
ATOM 658 C C . GLY A 1 83 ? 5.485 4.432 6.989 1.00 68.00 83 GLY A C 1
ATOM 659 O O . GLY A 1 83 ? 4.584 4.501 6.150 1.00 68.00 83 GLY A O 1
ATOM 660 N N . GLU A 1 84 ? 5.914 3.263 7.462 1.00 82.56 84 GLU A N 1
ATOM 661 C CA . GLU A 1 84 ? 5.284 1.979 7.126 1.00 82.56 84 GLU A CA 1
ATOM 662 C C . GLU A 1 84 ? 3.995 1.721 7.917 1.00 82.56 84 GLU A C 1
ATOM 664 O O . GLU A 1 84 ? 3.109 1.021 7.430 1.00 82.56 84 GLU A O 1
ATOM 669 N N . THR A 1 85 ? 3.870 2.318 9.108 1.00 90.25 85 THR A N 1
ATOM 670 C CA . THR A 1 85 ? 2.755 2.111 10.040 1.00 90.25 85 THR A CA 1
ATOM 671 C C . THR A 1 85 ? 1.966 3.394 10.239 1.00 90.25 85 THR A C 1
ATOM 673 O O . THR A 1 85 ? 2.534 4.413 10.622 1.00 90.25 85 THR A O 1
ATOM 676 N N . VAL A 1 86 ? 0.649 3.317 10.058 1.00 91.06 86 VAL A N 1
ATOM 677 C CA . VAL A 1 86 ? -0.283 4.407 10.363 1.00 91.06 86 VAL A CA 1
ATOM 678 C C . VAL A 1 86 ? -1.267 3.943 11.428 1.00 91.06 86 VAL A C 1
ATOM 680 O O . VAL A 1 86 ? -1.811 2.841 11.343 1.00 91.06 86 VAL A O 1
ATOM 683 N N . ARG A 1 87 ? -1.493 4.795 12.429 1.00 92.62 87 ARG A N 1
ATOM 684 C CA . ARG A 1 87 ? -2.436 4.547 13.519 1.00 92.62 87 ARG A CA 1
ATOM 685 C C . ARG A 1 87 ? -3.784 5.186 13.222 1.00 92.62 87 ARG A C 1
ATOM 687 O O . ARG A 1 87 ? -3.835 6.342 12.812 1.00 92.62 87 ARG A O 1
ATOM 694 N N . TYR A 1 88 ? -4.859 4.463 13.520 1.00 93.00 88 TYR A N 1
ATOM 695 C CA . TYR A 1 88 ? -6.231 4.961 13.435 1.00 93.00 88 TYR A CA 1
ATOM 696 C C . TYR A 1 88 ? -6.977 4.732 14.739 1.00 93.00 88 TYR A C 1
ATOM 698 O O . TYR A 1 88 ? -6.808 3.696 15.387 1.00 93.00 88 TYR A O 1
ATOM 706 N N . LYS A 1 89 ? -7.855 5.673 15.081 1.00 93.06 89 LYS A N 1
ATOM 707 C CA . LYS A 1 89 ? -8.881 5.487 16.106 1.00 93.06 89 LYS A CA 1
ATOM 708 C C . LYS A 1 89 ? -10.124 4.917 15.428 1.00 93.06 89 LYS A C 1
ATOM 710 O O . LYS A 1 89 ? -10.620 5.512 14.475 1.00 93.06 89 LYS A O 1
ATOM 715 N N . ILE A 1 90 ? -10.620 3.767 15.879 1.00 92.88 90 ILE A N 1
ATOM 716 C CA . ILE A 1 90 ? -11.775 3.105 15.263 1.00 92.88 90 ILE A CA 1
ATOM 717 C C . ILE A 1 90 ? -12.981 3.158 16.197 1.00 92.88 90 ILE A C 1
ATOM 719 O O . ILE A 1 90 ? -12.939 2.664 17.320 1.00 92.88 90 ILE A O 1
ATOM 723 N N . ASN A 1 91 ? -14.078 3.721 15.702 1.00 90.06 91 ASN A N 1
ATOM 724 C CA . ASN A 1 91 ? -15.358 3.768 16.392 1.00 90.06 91 ASN A CA 1
ATOM 725 C C . ASN A 1 91 ? -16.209 2.569 15.961 1.00 90.06 91 ASN A C 1
ATOM 727 O O . ASN A 1 91 ? -16.678 2.516 14.825 1.00 90.06 91 ASN A O 1
ATOM 731 N N . ASP A 1 92 ? -16.430 1.614 16.860 1.00 87.56 92 ASP A N 1
ATOM 732 C CA . ASP A 1 92 ? -17.265 0.427 16.615 1.00 87.56 92 ASP A CA 1
ATOM 733 C C . ASP A 1 92 ? -18.675 0.532 17.235 1.00 87.56 92 ASP A C 1
ATOM 735 O O . ASP A 1 92 ? -19.452 -0.418 17.195 1.00 87.56 92 ASP A O 1
ATOM 739 N N . GLY A 1 93 ? -19.009 1.687 17.821 1.00 83.94 93 GLY A N 1
ATOM 740 C CA . GLY A 1 93 ? -20.293 1.940 18.483 1.00 83.94 93 GLY A CA 1
ATOM 741 C C . GLY A 1 93 ? -20.418 1.357 19.897 1.00 83.94 93 GLY A C 1
ATOM 742 O O . GLY A 1 93 ? -21.426 1.597 20.554 1.00 83.94 93 GLY A O 1
ATOM 743 N N . SER A 1 94 ? -19.403 0.649 20.401 1.00 80.88 94 SER A N 1
ATOM 744 C CA . SER A 1 94 ? -19.385 0.099 21.767 1.00 80.88 94 SER A CA 1
ATOM 745 C C . SER A 1 94 ? -19.029 1.128 22.851 1.00 80.88 94 SER A C 1
ATOM 747 O O . SER A 1 94 ? -19.213 0.872 24.038 1.00 80.88 94 SER A O 1
ATOM 749 N N . GLY A 1 95 ? -18.484 2.283 22.454 1.00 77.19 95 GLY A N 1
ATOM 750 C CA . GLY A 1 95 ? -17.885 3.264 23.364 1.00 77.19 95 GLY A CA 1
ATOM 751 C C . GLY A 1 95 ? -16.463 2.909 23.825 1.00 77.19 95 GLY A C 1
ATOM 752 O O . GLY A 1 95 ? -15.856 3.681 24.570 1.00 77.19 95 GLY A O 1
ATOM 753 N N . HIS A 1 96 ? -15.899 1.777 23.385 1.00 78.94 96 HIS A N 1
ATOM 754 C CA . HIS A 1 96 ? -14.501 1.436 23.641 1.00 78.94 96 HIS A CA 1
ATOM 755 C C . HIS A 1 96 ? -13.539 2.329 22.842 1.00 78.94 96 HIS A C 1
ATOM 757 O O . HIS A 1 96 ? -13.808 2.740 21.715 1.00 78.94 96 HIS A O 1
ATOM 763 N N . ARG A 1 97 ? -12.372 2.608 23.434 1.00 80.94 97 ARG A N 1
ATOM 764 C CA . ARG A 1 97 ? -11.269 3.314 22.768 1.00 80.94 97 ARG A CA 1
ATOM 765 C C . ARG A 1 97 ? -10.419 2.301 22.008 1.00 80.94 97 ARG A C 1
ATOM 767 O O . ARG A 1 97 ? -9.509 1.710 22.586 1.00 80.94 97 ARG A O 1
ATOM 774 N N . LEU A 1 98 ? -10.738 2.083 20.736 1.00 87.31 98 LEU A N 1
ATOM 775 C CA . LEU A 1 98 ? -10.019 1.139 19.885 1.00 87.31 98 LEU A CA 1
ATOM 776 C C . LEU A 1 98 ? -9.032 1.882 18.993 1.00 87.31 98 LEU A C 1
ATOM 778 O O . LEU A 1 98 ? -9.410 2.751 18.210 1.00 87.31 98 LEU A O 1
ATOM 782 N N . TYR A 1 99 ? -7.764 1.505 19.101 1.00 91.94 99 TYR A N 1
ATOM 783 C CA . TYR A 1 99 ? -6.703 1.995 18.237 1.00 91.94 99 TYR A CA 1
ATOM 784 C C . TYR A 1 99 ? -6.138 0.834 17.440 1.00 91.94 99 TYR A C 1
ATOM 786 O O . TYR A 1 99 ? -5.887 -0.237 17.995 1.00 91.94 99 TYR A O 1
ATOM 794 N N . VAL A 1 100 ? -5.941 1.042 16.143 1.00 93.12 100 VAL A N 1
ATOM 795 C CA . VAL A 1 100 ? -5.386 0.033 15.244 1.00 93.12 100 VAL A CA 1
ATOM 796 C C . VAL A 1 100 ? -4.186 0.621 14.524 1.00 93.12 100 VAL A C 1
ATOM 798 O O . VAL A 1 100 ? -4.311 1.616 13.811 1.00 93.12 100 VAL A O 1
ATOM 801 N N . ASP A 1 101 ? -3.039 -0.025 14.701 1.00 94.12 101 ASP A N 1
ATOM 802 C CA . ASP A 1 101 ? -1.860 0.213 13.877 1.00 94.12 101 ASP A CA 1
ATOM 803 C C . ASP A 1 101 ? -1.976 -0.656 12.632 1.00 94.12 101 ASP A C 1
ATOM 805 O O . ASP A 1 101 ? -2.153 -1.871 12.740 1.00 94.12 101 ASP A O 1
ATOM 809 N N . VAL A 1 102 ? -1.897 -0.033 11.457 1.00 94.31 102 VAL A N 1
ATOM 810 C CA . VAL A 1 102 ? -1.858 -0.724 10.168 1.00 94.31 102 VAL A CA 1
ATOM 811 C C . VAL A 1 102 ? -0.496 -0.491 9.537 1.00 94.31 102 VAL A C 1
ATOM 813 O O . VAL A 1 102 ? -0.145 0.640 9.202 1.00 94.31 102 VAL A O 1
ATOM 816 N N . THR A 1 103 ? 0.261 -1.570 9.374 1.00 92.75 103 THR A N 1
ATOM 817 C CA . THR A 1 103 ? 1.590 -1.586 8.772 1.00 92.75 103 THR A CA 1
ATOM 818 C C . THR A 1 103 ? 1.531 -2.210 7.386 1.00 92.75 103 THR A C 1
ATOM 820 O O . THR A 1 103 ? 1.028 -3.323 7.208 1.00 92.75 103 THR A O 1
ATOM 823 N N . LEU A 1 104 ? 2.073 -1.504 6.400 1.00 91.44 104 LEU A N 1
ATOM 824 C CA . LEU A 1 104 ? 2.377 -2.060 5.088 1.00 91.44 104 LEU A CA 1
ATOM 825 C C . LEU A 1 104 ? 3.836 -2.506 5.104 1.00 91.44 104 LEU A C 1
ATOM 827 O O . LEU A 1 104 ? 4.693 -1.722 5.481 1.00 91.44 104 LEU A O 1
ATOM 831 N N . PHE A 1 105 ? 4.111 -3.738 4.688 1.00 87.31 105 PHE A N 1
ATOM 832 C CA . PHE A 1 105 ? 5.456 -4.265 4.482 1.00 87.31 105 PHE A CA 1
ATOM 833 C C . PHE A 1 105 ? 5.654 -4.555 3.005 1.00 87.31 105 PHE A C 1
ATOM 835 O O . PHE A 1 105 ? 4.906 -5.331 2.410 1.00 87.31 105 PHE A O 1
ATOM 842 N N . VAL A 1 106 ? 6.677 -3.958 2.416 1.00 81.69 106 VAL A N 1
ATOM 843 C CA . VAL A 1 106 ? 7.060 -4.207 1.029 1.00 81.69 106 VAL A CA 1
ATOM 844 C C . VAL A 1 106 ? 8.388 -4.938 1.010 1.00 81.69 106 VAL A C 1
ATOM 846 O O . VAL A 1 106 ? 9.330 -4.519 1.682 1.00 81.69 106 VAL A O 1
ATOM 849 N N . ASP A 1 107 ? 8.466 -6.029 0.251 1.00 69.19 107 ASP A N 1
ATOM 850 C CA . ASP A 1 107 ? 9.743 -6.709 0.078 1.00 69.19 107 ASP A CA 1
ATOM 851 C C . ASP A 1 107 ? 10.621 -5.844 -0.835 1.00 69.19 107 ASP A C 1
ATOM 853 O O . ASP A 1 107 ? 10.305 -5.577 -2.003 1.00 69.19 107 ASP A O 1
ATOM 857 N N . GLY A 1 108 ? 11.640 -5.254 -0.218 1.00 60.38 108 GLY A N 1
ATOM 858 C CA . GLY A 1 108 ? 12.399 -4.142 -0.756 1.00 60.38 108 GLY A CA 1
ATOM 859 C C . GLY A 1 108 ? 13.292 -4.591 -1.900 1.00 60.38 108 GLY A C 1
ATOM 860 O O . GLY A 1 108 ? 14.353 -5.157 -1.665 1.00 60.38 108 GLY A O 1
ATOM 861 N N . SER A 1 109 ? 12.901 -4.204 -3.115 1.00 57.12 109 SER A N 1
ATOM 862 C CA . SER A 1 109 ? 13.585 -4.421 -4.395 1.00 57.12 109 SER A CA 1
ATOM 863 C C . SER A 1 109 ? 13.198 -5.709 -5.113 1.00 57.12 109 SER A C 1
ATOM 865 O O . SER A 1 109 ? 13.754 -6.772 -4.862 1.00 57.12 109 SER A O 1
ATOM 867 N N . GLN A 1 110 ? 12.356 -5.576 -6.140 1.00 58.19 110 GLN A N 1
ATOM 868 C CA . GLN A 1 110 ? 12.207 -6.628 -7.144 1.00 58.19 110 GLN A CA 1
ATOM 869 C C . GLN A 1 110 ? 13.297 -6.485 -8.202 1.00 58.19 110 GLN A C 1
ATOM 871 O O . GLN A 1 110 ? 13.372 -5.479 -8.912 1.00 58.19 110 GLN A O 1
ATOM 876 N N . THR A 1 111 ? 14.159 -7.496 -8.288 1.00 54.12 111 THR A N 1
ATOM 877 C CA . THR A 1 11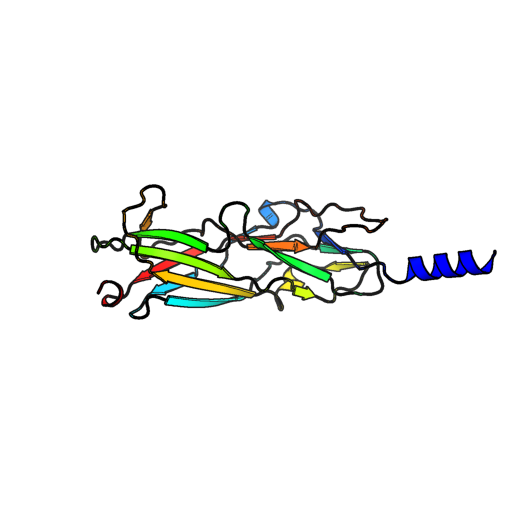1 ? 15.193 -7.654 -9.312 1.00 54.12 111 THR A CA 1
ATOM 878 C C . THR A 1 111 ? 14.583 -8.323 -10.543 1.00 54.12 111 THR A C 1
ATOM 880 O O . THR A 1 111 ? 14.751 -9.511 -10.806 1.00 54.12 111 THR A O 1
ATOM 883 N N . GLY A 1 112 ? 13.842 -7.554 -11.339 1.00 54.62 112 GLY A N 1
ATOM 884 C CA . GLY A 1 112 ? 13.416 -8.020 -12.653 1.00 54.62 112 GLY A CA 1
ATOM 885 C C . GLY A 1 112 ? 14.602 -7.983 -13.615 1.00 54.62 112 GLY A C 1
ATOM 886 O O . GLY A 1 112 ? 15.143 -6.912 -13.894 1.00 54.62 112 GLY A O 1
ATOM 887 N N . LYS A 1 113 ? 15.021 -9.125 -14.172 1.00 57.31 113 LYS A N 1
ATOM 888 C CA . LYS A 1 113 ? 15.951 -9.119 -15.312 1.00 57.31 113 LYS A CA 1
ATOM 889 C C . LYS A 1 113 ? 15.215 -8.572 -16.535 1.00 57.31 113 LYS A C 1
ATOM 891 O O . LYS A 1 113 ? 14.548 -9.316 -17.242 1.00 57.31 113 LYS A O 1
ATOM 896 N N . GLN A 1 114 ? 15.311 -7.267 -16.756 1.00 63.31 114 GLN A N 1
ATOM 897 C CA . GLN A 1 114 ? 14.871 -6.631 -17.996 1.00 63.31 114 GLN A CA 1
ATOM 898 C C . GLN A 1 114 ? 16.083 -6.442 -18.900 1.00 63.31 114 GLN A C 1
ATOM 900 O O . GLN A 1 114 ? 17.153 -6.048 -18.428 1.00 63.31 114 GLN A O 1
ATOM 905 N N . LYS A 1 115 ? 15.930 -6.769 -20.184 1.00 62.91 115 LYS A N 1
ATOM 906 C CA . LYS A 1 115 ? 16.987 -6.554 -21.170 1.00 62.91 115 LYS A CA 1
ATOM 907 C C . LYS A 1 115 ? 17.152 -5.056 -21.419 1.00 62.91 115 LYS A C 1
ATOM 909 O O . LYS A 1 115 ? 16.191 -4.292 -21.370 1.00 62.91 115 LYS A O 1
ATOM 914 N N . ALA A 1 116 ? 18.391 -4.649 -21.665 1.00 67.06 116 ALA A N 1
ATOM 915 C CA . ALA A 1 116 ? 18.693 -3.285 -22.065 1.00 67.06 116 ALA A CA 1
ATOM 916 C C . ALA A 1 116 ? 18.045 -2.957 -23.420 1.00 67.06 116 ALA A C 1
ATOM 918 O O . ALA A 1 116 ? 17.912 -3.832 -24.276 1.00 67.06 116 ALA A O 1
ATOM 919 N N . ASN A 1 117 ? 17.706 -1.684 -23.613 1.00 73.75 117 ASN A N 1
ATOM 920 C CA . ASN A 1 117 ? 17.090 -1.106 -24.807 1.00 73.75 117 ASN A CA 1
ATOM 921 C C . ASN A 1 117 ? 15.705 -1.683 -25.147 1.00 73.75 117 ASN A C 1
ATOM 923 O O . ASN A 1 117 ? 15.296 -1.682 -26.307 1.00 73.75 117 ASN A O 1
ATOM 927 N N . GLU A 1 118 ? 14.967 -2.156 -24.140 1.00 76.06 118 GLU A N 1
ATOM 928 C CA . GLU A 1 118 ? 13.586 -2.611 -24.295 1.00 76.06 118 GLU A CA 1
ATOM 929 C C . GLU A 1 118 ? 12.606 -1.666 -23.594 1.00 76.06 118 GLU A C 1
ATOM 931 O O . GLU A 1 118 ? 12.815 -1.228 -22.460 1.00 76.06 118 GLU A O 1
ATOM 936 N N . THR A 1 119 ? 11.494 -1.393 -24.277 1.00 84.19 119 THR A N 1
ATOM 937 C CA . THR A 1 119 ? 10.298 -0.792 -23.682 1.00 84.19 119 THR A CA 1
ATOM 938 C C . THR A 1 119 ? 9.359 -1.898 -23.230 1.00 84.19 119 THR A C 1
ATOM 940 O O . THR A 1 119 ? 9.082 -2.839 -23.977 1.00 84.19 119 THR A O 1
ATOM 943 N N . SER A 1 120 ? 8.844 -1.781 -22.011 1.00 84.19 120 SER A N 1
ATOM 944 C CA . SER A 1 120 ? 7.932 -2.753 -21.424 1.00 84.19 120 SER A CA 1
ATOM 945 C C . SER A 1 120 ? 6.759 -2.077 -20.730 1.00 84.19 120 SER A C 1
ATOM 947 O O . SER A 1 120 ? 6.890 -1.003 -20.150 1.00 84.19 120 SER A O 1
ATOM 949 N N . GLN A 1 121 ? 5.606 -2.742 -20.771 1.00 87.50 121 GLN A N 1
ATOM 950 C CA . GLN A 1 121 ? 4.452 -2.358 -19.965 1.00 87.50 121 GLN A CA 1
ATOM 951 C C . GLN A 1 121 ? 4.736 -2.596 -18.482 1.00 87.50 121 GLN A C 1
ATOM 953 O O . GLN A 1 121 ? 5.427 -3.558 -18.126 1.00 87.50 121 GLN A O 1
ATOM 958 N N . ALA A 1 122 ? 4.162 -1.758 -17.617 1.00 85.75 122 ALA A N 1
ATOM 959 C CA . ALA A 1 122 ? 4.307 -1.901 -16.170 1.00 85.75 122 ALA A CA 1
ATOM 960 C C . ALA A 1 122 ? 3.743 -3.243 -15.661 1.00 85.75 122 ALA A C 1
ATOM 962 O O . ALA A 1 122 ? 4.302 -3.835 -14.738 1.00 85.75 122 ALA A O 1
ATOM 963 N N . SER A 1 123 ? 2.725 -3.795 -16.336 1.00 86.81 123 SER A N 1
ATOM 964 C CA . SER A 1 123 ? 2.136 -5.111 -16.042 1.00 86.81 123 SER A CA 1
ATOM 965 C C . SER A 1 123 ? 3.125 -6.282 -16.113 1.00 86.81 123 SER A C 1
ATOM 967 O O . SER A 1 123 ? 2.910 -7.305 -15.460 1.00 86.81 123 SER A O 1
ATOM 969 N N . LYS A 1 124 ? 4.283 -6.135 -16.780 1.00 82.94 124 LYS A N 1
ATOM 970 C CA . LYS A 1 124 ? 5.366 -7.138 -16.719 1.00 82.94 124 LYS A CA 1
ATOM 971 C C . LYS A 1 124 ? 5.975 -7.306 -15.319 1.00 82.94 124 LYS A C 1
ATOM 973 O O . LYS A 1 124 ? 6.680 -8.287 -15.088 1.00 82.94 124 LYS A O 1
ATOM 978 N N . LEU A 1 125 ? 5.729 -6.376 -14.393 1.00 79.50 125 LEU A N 1
ATOM 979 C CA . LEU A 1 125 ? 6.207 -6.442 -13.009 1.00 79.50 125 LEU A CA 1
ATOM 980 C C . LEU A 1 125 ? 5.256 -7.225 -12.077 1.00 79.50 125 LEU A C 1
ATOM 982 O O . LEU A 1 125 ? 5.661 -7.582 -10.970 1.00 79.50 125 LEU A O 1
ATOM 986 N N . ASN A 1 126 ? 4.031 -7.545 -12.525 1.00 83.56 126 ASN A N 1
ATOM 987 C CA . ASN A 1 126 ? 2.952 -8.116 -11.697 1.00 83.56 126 ASN A CA 1
ATOM 988 C C . ASN A 1 126 ? 3.321 -9.433 -11.004 1.00 83.56 126 ASN A C 1
ATOM 990 O O . ASN A 1 126 ? 2.914 -9.672 -9.871 1.00 83.56 126 ASN A O 1
ATOM 994 N N . ASN A 1 127 ? 4.115 -10.285 -11.655 1.00 75.81 127 ASN A N 1
ATOM 995 C CA . ASN A 1 127 ? 4.457 -11.604 -11.109 1.00 75.81 127 ASN A CA 1
ATOM 996 C C . ASN A 1 127 ? 5.409 -11.540 -9.908 1.00 75.81 127 ASN A C 1
ATOM 998 O O . ASN A 1 127 ? 5.557 -12.527 -9.192 1.00 75.81 127 ASN A O 1
ATOM 1002 N N . ASN A 1 128 ? 6.053 -10.393 -9.699 1.00 74.44 128 ASN A N 1
ATOM 1003 C CA . ASN A 1 128 ? 7.149 -10.263 -8.751 1.00 74.44 128 ASN A CA 1
ATOM 1004 C C . ASN A 1 128 ? 6.778 -9.366 -7.565 1.00 74.44 128 ASN A C 1
ATOM 1006 O O . ASN A 1 128 ? 7.397 -9.458 -6.515 1.00 74.44 128 ASN A O 1
ATOM 1010 N N . LEU A 1 129 ? 5.765 -8.504 -7.686 1.00 81.00 129 LEU A N 1
ATOM 1011 C CA . LEU A 1 129 ? 5.482 -7.495 -6.668 1.00 81.00 129 LEU A CA 1
ATOM 1012 C C . LEU A 1 129 ? 4.376 -7.934 -5.712 1.00 81.00 129 LEU A C 1
ATOM 1014 O O . LEU A 1 129 ? 3.223 -8.136 -6.092 1.00 81.00 129 LEU A O 1
ATOM 1018 N N . LYS A 1 130 ? 4.741 -8.030 -4.435 1.00 86.06 130 LYS A N 1
ATOM 1019 C CA . LYS A 1 130 ? 3.828 -8.298 -3.329 1.00 86.06 130 LYS A CA 1
ATOM 1020 C C . LYS A 1 130 ? 4.103 -7.351 -2.170 1.00 86.06 130 LYS A C 1
ATOM 1022 O O . LYS A 1 130 ? 5.216 -6.850 -2.007 1.00 86.06 130 LYS A O 1
ATOM 1027 N N . TYR A 1 131 ? 3.081 -7.130 -1.361 1.00 88.62 131 TYR A N 1
ATOM 1028 C CA . TYR A 1 131 ? 3.198 -6.497 -0.057 1.00 88.62 131 TYR A CA 1
ATOM 1029 C C . TYR A 1 131 ? 2.391 -7.273 0.966 1.00 88.62 131 TYR A C 1
ATOM 1031 O O . TYR A 1 131 ? 1.500 -8.054 0.636 1.00 88.62 131 TYR A O 1
ATOM 1039 N N . LYS A 1 132 ? 2.702 -7.041 2.227 1.00 91.50 132 LYS A N 1
ATOM 1040 C CA . LYS A 1 132 ? 2.027 -7.643 3.359 1.00 91.50 132 LYS A CA 1
ATOM 1041 C C . LYS A 1 132 ? 1.381 -6.540 4.183 1.00 91.50 132 LYS A C 1
ATOM 1043 O O . LYS A 1 132 ? 2.008 -5.531 4.481 1.00 91.50 132 LYS A O 1
ATOM 1048 N N . VAL A 1 133 ? 0.123 -6.736 4.543 1.00 93.44 133 VAL A N 1
ATOM 1049 C CA . VAL A 1 133 ? -0.619 -5.866 5.453 1.00 93.44 133 VAL A CA 1
ATOM 1050 C C . VAL A 1 133 ? -0.676 -6.547 6.806 1.00 93.44 133 VAL A C 1
ATOM 1052 O O . VAL A 1 133 ? -1.153 -7.677 6.909 1.00 93.44 133 VAL A O 1
ATOM 1055 N N . LEU A 1 134 ? -0.202 -5.854 7.834 1.00 94.12 134 LEU A N 1
ATOM 1056 C CA . LEU A 1 134 ? -0.364 -6.226 9.231 1.00 94.12 134 LEU A CA 1
ATOM 1057 C C . LEU A 1 134 ? -1.261 -5.183 9.888 1.00 94.12 134 LEU A C 1
ATOM 1059 O O . LEU A 1 134 ? -1.008 -3.992 9.758 1.00 94.12 134 LEU A O 1
ATOM 1063 N N . ALA A 1 135 ? -2.288 -5.611 10.608 1.00 94.88 135 ALA A N 1
ATOM 1064 C CA . ALA A 1 135 ? -3.071 -4.715 11.447 1.00 94.88 135 ALA A CA 1
ATOM 1065 C C . ALA A 1 135 ? -3.137 -5.262 12.866 1.00 94.88 135 ALA A C 1
ATOM 1067 O O . ALA A 1 135 ? -3.337 -6.461 13.058 1.00 94.88 135 ALA A O 1
ATOM 1068 N N . LYS A 1 136 ? -2.962 -4.398 13.865 1.00 93.56 136 LYS A N 1
ATOM 1069 C CA . LYS A 1 136 ? -2.935 -4.798 15.272 1.00 93.56 136 LYS A CA 1
ATOM 1070 C C . LYS A 1 136 ? -3.684 -3.804 16.144 1.00 93.56 136 LYS A C 1
ATOM 1072 O O . LYS A 1 136 ? -3.476 -2.601 16.024 1.00 93.56 136 LYS A O 1
ATOM 1077 N N . VAL A 1 137 ? -4.499 -4.313 17.069 1.00 91.56 137 VAL A N 1
ATOM 1078 C CA . VAL A 1 137 ? -5.093 -3.475 18.120 1.00 91.56 137 VAL A CA 1
ATOM 1079 C C . VAL A 1 137 ? -4.004 -3.063 19.104 1.00 91.56 137 VAL A C 1
ATOM 1081 O O . VAL A 1 137 ? -3.271 -3.908 19.629 1.00 91.56 137 VAL A O 1
ATOM 1084 N N . VAL A 1 138 ? -3.907 -1.767 19.376 1.00 89.50 138 VAL A N 1
ATOM 1085 C CA . VAL A 1 138 ? -2.925 -1.193 20.294 1.00 89.50 138 VAL A CA 1
ATOM 1086 C C . VAL A 1 138 ? -3.604 -0.538 21.487 1.00 89.50 138 VAL A C 1
ATOM 1088 O O . VAL A 1 138 ? -4.674 0.057 21.380 1.00 89.50 138 VAL A O 1
ATOM 1091 N N . LYS A 1 139 ? -2.969 -0.670 22.653 1.00 82.50 139 LYS A N 1
ATOM 1092 C CA . LYS A 1 139 ? -3.389 0.018 23.874 1.00 82.50 139 LYS A CA 1
ATOM 1093 C C . LYS A 1 139 ? -2.745 1.399 23.890 1.00 82.50 139 LYS A C 1
ATOM 1095 O O . LYS A 1 139 ? -1.542 1.507 23.665 1.00 82.50 139 LYS A O 1
ATOM 1100 N N . VAL A 1 140 ? -3.538 2.425 24.174 1.00 81.50 140 VAL A N 1
ATOM 1101 C CA . VAL A 1 140 ? -3.064 3.806 24.311 1.00 81.50 140 VAL A CA 1
ATOM 1102 C C . VAL A 1 140 ? -3.469 4.315 25.691 1.00 81.50 140 VAL A C 1
ATOM 1104 O O . VAL A 1 140 ? -4.600 4.098 26.127 1.00 81.50 140 VAL A O 1
ATOM 1107 N N . GLU A 1 141 ? -2.527 4.933 26.402 1.00 75.56 141 GLU A N 1
ATOM 1108 C CA . GLU A 1 141 ? -2.705 5.357 27.799 1.00 75.56 141 GLU A CA 1
ATOM 1109 C C . GLU A 1 141 ? -3.630 6.577 27.928 1.00 75.56 141 GLU A C 1
ATOM 1111 O O . GLU A 1 141 ? -4.453 6.648 28.843 1.00 75.56 141 GLU A O 1
ATOM 1116 N N . ALA A 1 142 ? -3.553 7.501 26.970 1.00 79.62 142 ALA A N 1
ATOM 1117 C CA . ALA A 1 142 ? -4.383 8.696 26.883 1.00 79.62 142 ALA A CA 1
ATOM 1118 C C . ALA A 1 142 ? -5.057 8.783 25.510 1.00 79.62 142 ALA A C 1
ATOM 1120 O O . ALA A 1 142 ? -4.550 8.252 24.526 1.00 79.62 142 ALA A O 1
ATOM 1121 N N . ASP A 1 143 ? -6.225 9.424 25.450 1.00 79.12 143 ASP A N 1
ATOM 1122 C CA . ASP A 1 143 ? -6.899 9.651 24.172 1.00 79.12 143 ASP A CA 1
ATOM 1123 C C . ASP A 1 143 ? -6.112 10.693 23.365 1.00 79.12 143 ASP A C 1
ATOM 1125 O O . ASP A 1 143 ? -5.804 11.766 23.885 1.00 79.12 143 ASP A O 1
ATOM 1129 N N . ASP A 1 144 ? -5.775 10.372 22.117 1.00 80.44 144 ASP A N 1
ATOM 1130 C CA . ASP A 1 144 ? -5.048 11.273 21.224 1.00 80.44 144 ASP A CA 1
ATOM 1131 C C . ASP A 1 144 ? -5.985 11.768 20.121 1.00 80.44 144 ASP A C 1
ATOM 1133 O O . ASP A 1 144 ? -6.271 11.076 19.143 1.00 80.44 144 ASP A O 1
ATOM 1137 N N . ASN A 1 145 ? -6.470 12.996 20.299 1.00 80.88 145 ASN A N 1
ATOM 1138 C CA . ASN A 1 145 ? -7.398 13.643 19.372 1.00 80.88 145 ASN A CA 1
ATOM 1139 C C . ASN A 1 145 ? -6.738 14.099 18.061 1.00 80.88 145 ASN A C 1
ATOM 1141 O O . ASN A 1 145 ? -7.446 14.571 17.173 1.00 80.88 145 ASN A O 1
ATOM 1145 N N . SER A 1 146 ? -5.411 13.994 17.929 1.00 84.94 146 SER A N 1
ATOM 1146 C CA . SER A 1 146 ? -4.725 14.255 16.659 1.00 84.94 146 SER A CA 1
ATOM 1147 C C . SER A 1 146 ? -4.838 13.085 15.679 1.00 84.94 146 SER A C 1
ATOM 1149 O O . SER A 1 146 ? -4.659 13.269 14.475 1.00 84.94 146 SER A O 1
ATOM 1151 N N . ILE A 1 147 ? -5.173 11.890 16.180 1.00 86.94 147 ILE A N 1
ATOM 1152 C CA . ILE A 1 147 ? -5.337 10.686 15.370 1.00 86.94 147 ILE A CA 1
ATOM 1153 C C . ILE A 1 147 ? -6.707 10.706 14.699 1.00 86.94 147 ILE A C 1
ATOM 1155 O O . ILE A 1 147 ? -7.746 10.867 15.342 1.00 86.94 147 ILE A O 1
ATOM 1159 N N . GLU A 1 148 ? -6.707 10.480 13.389 1.00 85.81 148 GLU A N 1
ATOM 1160 C CA . GLU A 1 148 ? -7.931 10.426 12.604 1.00 85.81 148 GLU A CA 1
ATOM 1161 C C . GLU A 1 148 ? -8.853 9.286 13.076 1.00 85.81 148 GLU A C 1
ATOM 1163 O O . GLU A 1 148 ? -8.435 8.129 13.219 1.00 85.81 148 GLU A O 1
ATOM 1168 N N . ALA A 1 149 ? -10.127 9.621 13.299 1.00 91.38 149 ALA A N 1
ATOM 1169 C CA . ALA A 1 149 ? -11.159 8.669 13.681 1.00 91.38 149 ALA A CA 1
ATOM 1170 C C . ALA A 1 149 ? -11.893 8.119 12.449 1.00 91.38 149 ALA A C 1
ATOM 1172 O O . ALA A 1 149 ? -12.332 8.881 11.587 1.00 91.38 149 ALA A O 1
ATOM 1173 N N . LYS A 1 150 ? -12.062 6.797 12.392 1.00 94.38 150 LYS A N 1
ATOM 1174 C CA . LYS A 1 150 ? -12.792 6.072 11.341 1.00 94.38 150 LYS A CA 1
ATOM 1175 C C . LYS A 1 150 ? -13.873 5.187 11.951 1.00 94.38 150 LYS A C 1
ATOM 1177 O O . LYS A 1 150 ? -13.761 4.779 13.106 1.00 94.38 150 LYS A O 1
ATOM 1182 N N . SER A 1 151 ? -14.906 4.857 11.183 1.00 93.19 151 SER A N 1
ATOM 1183 C CA . SER A 1 151 ? -15.971 3.961 11.644 1.00 93.19 151 SER A CA 1
ATOM 1184 C C . SER A 1 151 ? -15.638 2.503 11.324 1.00 93.19 151 SER A C 1
ATOM 1186 O O . SER A 1 151 ? -15.152 2.187 10.236 1.00 93.19 151 SER A O 1
ATOM 1188 N N . ALA A 1 152 ? -15.921 1.584 12.248 1.00 92.56 152 ALA A N 1
ATOM 1189 C CA . ALA A 1 152 ? -15.832 0.157 11.959 1.00 92.56 152 ALA A CA 1
ATOM 1190 C C . ALA A 1 152 ? -16.814 -0.213 10.834 1.00 92.56 152 ALA A C 1
ATOM 1192 O O . ALA A 1 152 ? -17.956 0.243 10.805 1.00 92.56 152 ALA A O 1
ATOM 1193 N N . GLY A 1 153 ? -16.367 -1.046 9.896 1.00 93.31 153 GLY A N 1
ATOM 1194 C CA . GLY A 1 153 ? -17.145 -1.438 8.723 1.00 93.31 153 GLY A CA 1
ATOM 1195 C C . GLY A 1 153 ? -17.234 -0.376 7.622 1.00 93.31 153 GLY A C 1
ATOM 1196 O O . GLY A 1 153 ? -17.858 -0.648 6.598 1.00 93.31 153 GLY A O 1
ATOM 1197 N N . GLU A 1 154 ? -16.600 0.787 7.770 1.00 95.56 154 GLU A N 1
ATOM 1198 C CA . GLU A 1 154 ? -16.463 1.782 6.703 1.00 95.56 154 GLU A CA 1
ATOM 1199 C C . GLU A 1 154 ? -15.194 1.522 5.880 1.00 95.56 154 GLU A C 1
ATOM 1201 O O . GLU A 1 154 ? -14.175 1.073 6.410 1.00 95.56 154 GLU A O 1
ATOM 1206 N N . VAL A 1 155 ? -15.263 1.779 4.572 1.00 97.12 155 VAL A N 1
ATOM 1207 C CA . VAL A 1 155 ? -14.089 1.723 3.692 1.00 97.12 155 VAL A CA 1
ATOM 1208 C C . VAL A 1 155 ? -13.387 3.072 3.725 1.00 97.12 155 VAL A C 1
ATOM 1210 O O . VAL A 1 155 ? -14.007 4.094 3.446 1.00 97.12 155 VAL A O 1
ATOM 1213 N N . PHE A 1 156 ? -12.086 3.077 3.990 1.00 95.38 156 PHE A N 1
ATOM 1214 C CA . PHE A 1 156 ? -11.267 4.284 3.916 1.00 95.38 156 PHE A CA 1
ATOM 1215 C C . PHE A 1 156 ? -9.883 3.988 3.338 1.00 95.38 156 PHE A C 1
ATOM 1217 O O . PHE A 1 156 ? -9.406 2.855 3.375 1.00 95.38 156 PHE A O 1
ATOM 1224 N N . LEU A 1 157 ? -9.241 5.014 2.776 1.00 93.38 157 LEU A N 1
ATOM 1225 C CA . LEU A 1 157 ? -7.873 4.915 2.269 1.00 93.38 157 LEU A CA 1
ATOM 1226 C C . LEU A 1 157 ? -6.875 5.008 3.417 1.00 93.38 157 LEU A C 1
ATOM 1228 O O . LEU A 1 157 ? -7.009 5.876 4.281 1.00 93.38 157 LEU A O 1
ATOM 1232 N N . LEU A 1 158 ? -5.846 4.162 3.384 1.00 91.44 158 LEU A N 1
ATOM 1233 C CA . LEU A 1 158 ? -4.688 4.356 4.242 1.00 91.44 158 LEU A CA 1
ATOM 1234 C C . LEU A 1 158 ? -4.014 5.705 3.944 1.00 91.44 158 LEU A C 1
ATOM 1236 O O . LEU A 1 158 ? -3.880 6.115 2.790 1.00 91.44 158 LEU A O 1
ATOM 1240 N N . GLY A 1 159 ? -3.572 6.385 5.003 1.00 87.62 159 GLY A N 1
ATOM 1241 C CA . GLY A 1 159 ? -2.817 7.632 4.918 1.00 87.62 159 GLY A CA 1
ATOM 1242 C C . GLY A 1 159 ? -1.432 7.451 4.296 1.00 87.62 159 GLY A C 1
ATOM 1243 O O . GLY A 1 159 ? -0.882 8.400 3.738 1.00 87.62 159 GLY A O 1
ATOM 1244 N N . ASN A 1 160 ? -0.866 6.243 4.348 1.00 88.44 160 ASN A N 1
ATOM 1245 C CA . ASN A 1 160 ? 0.312 5.877 3.572 1.00 88.44 160 ASN A CA 1
ATOM 1246 C C . ASN A 1 160 ? -0.072 5.095 2.308 1.00 88.44 160 ASN A C 1
ATOM 1248 O O . ASN A 1 160 ? -1.128 4.473 2.209 1.00 88.44 160 ASN A O 1
ATOM 1252 N N . TYR A 1 161 ? 0.807 5.147 1.314 1.00 88.31 161 TYR A N 1
ATOM 1253 C CA . TYR A 1 161 ? 0.674 4.392 0.073 1.00 88.31 161 TYR A CA 1
ATOM 1254 C C . TYR A 1 161 ? 2.022 3.815 -0.336 1.00 88.31 161 TYR A C 1
ATOM 1256 O O . TYR A 1 161 ? 3.079 4.270 0.116 1.00 88.31 161 TYR A O 1
ATOM 1264 N N . ILE A 1 162 ? 1.966 2.798 -1.187 1.00 88.94 162 ILE A N 1
ATOM 1265 C CA . ILE A 1 162 ? 3.142 2.092 -1.673 1.00 88.94 162 ILE A CA 1
ATOM 1266 C C . ILE A 1 162 ? 3.600 2.750 -2.969 1.00 88.94 162 ILE A C 1
ATOM 1268 O O . ILE A 1 162 ? 2.801 2.968 -3.875 1.00 88.94 162 ILE A O 1
ATOM 1272 N N . LYS A 1 163 ? 4.889 3.055 -3.055 1.00 87.56 163 LYS A N 1
ATOM 1273 C CA . LYS A 1 163 ? 5.542 3.626 -4.229 1.00 87.56 163 LYS A CA 1
ATOM 1274 C C . LYS A 1 163 ? 6.438 2.583 -4.856 1.00 87.56 163 LYS A C 1
ATOM 1276 O O . LYS A 1 163 ? 7.214 1.965 -4.139 1.00 87.56 163 LYS A O 1
ATOM 1281 N N . VAL A 1 164 ? 6.383 2.425 -6.170 1.00 85.75 164 VAL A N 1
ATOM 1282 C CA . VAL A 1 164 ? 7.312 1.592 -6.936 1.00 85.75 164 VAL A CA 1
ATOM 1283 C C . VAL A 1 164 ? 8.006 2.488 -7.951 1.00 85.75 164 VAL A C 1
ATOM 1285 O O . VAL A 1 164 ? 7.361 3.014 -8.855 1.00 85.75 164 VAL A O 1
ATOM 1288 N N . LYS A 1 165 ? 9.319 2.673 -7.810 1.00 81.56 165 LYS A N 1
ATOM 1289 C CA . LYS A 1 165 ? 10.125 3.491 -8.728 1.00 81.56 165 LYS A CA 1
ATOM 1290 C C . LYS A 1 165 ? 11.312 2.711 -9.284 1.00 81.56 165 LYS A C 1
ATOM 1292 O O . LYS A 1 165 ? 11.878 1.891 -8.554 1.00 81.56 165 LYS A O 1
ATOM 1297 N N . PRO A 1 166 ? 11.737 2.964 -10.532 1.00 79.06 166 PRO A N 1
ATOM 1298 C CA . PRO A 1 166 ? 13.061 2.545 -10.972 1.00 79.06 166 PRO A CA 1
ATOM 1299 C C . PRO A 1 166 ? 14.139 3.092 -10.022 1.00 79.06 166 PRO A C 1
ATOM 1301 O O . PRO A 1 166 ? 13.961 4.159 -9.427 1.00 79.06 166 PRO A O 1
ATOM 1304 N N . LEU A 1 167 ? 15.256 2.378 -9.860 1.00 74.56 167 LEU A N 1
ATOM 1305 C CA . LEU A 1 167 ? 16.401 2.936 -9.138 1.00 74.56 167 LEU A CA 1
ATOM 1306 C C . LEU A 1 167 ? 16.914 4.213 -9.811 1.00 74.56 167 LEU A C 1
ATOM 1308 O O . LEU A 1 167 ? 16.933 4.333 -11.038 1.00 74.56 167 LEU A O 1
ATOM 1312 N N . ASP A 1 168 ? 17.370 5.145 -8.979 1.00 69.25 168 ASP A N 1
ATOM 1313 C CA . ASP A 1 168 ? 18.014 6.360 -9.455 1.00 69.25 168 ASP A CA 1
ATOM 1314 C C . ASP A 1 168 ? 19.358 6.014 -10.099 1.00 69.25 168 ASP A C 1
ATOM 1316 O O . ASP A 1 168 ? 20.147 5.221 -9.577 1.00 69.25 168 ASP A O 1
ATOM 1320 N N . CYS A 1 169 ? 19.617 6.627 -11.249 1.00 64.50 169 CYS A N 1
ATOM 1321 C CA . CYS A 1 169 ? 20.870 6.502 -11.976 1.00 64.50 169 CYS A CA 1
ATOM 1322 C C . CYS A 1 169 ? 21.932 7.358 -11.257 1.00 64.50 169 CYS A C 1
ATOM 1324 O O . CYS A 1 169 ? 22.248 8.474 -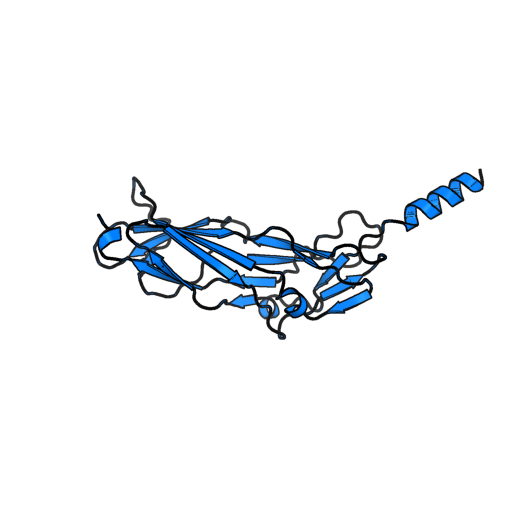11.661 1.00 64.50 169 CYS A O 1
ATOM 1326 N N . HIS A 1 170 ? 22.435 6.895 -10.111 1.00 55.00 170 HIS A N 1
ATOM 1327 C CA . HIS A 1 170 ? 23.503 7.587 -9.390 1.00 55.00 170 HIS A CA 1
ATOM 1328 C C . HIS A 1 170 ? 24.873 7.151 -9.922 1.00 55.00 170 HIS A C 1
ATOM 1330 O O . HIS A 1 170 ? 25.288 6.011 -9.737 1.00 55.00 170 HIS A O 1
ATOM 1336 N N . GLY A 1 171 ? 25.595 8.078 -10.561 1.00 51.16 171 GLY A N 1
ATOM 1337 C CA . GLY A 1 171 ? 27.019 7.923 -10.882 1.00 51.16 171 GLY A CA 1
ATOM 1338 C C . GLY A 1 171 ? 27.361 7.356 -12.265 1.00 51.16 171 GLY A C 1
ATOM 1339 O O . GLY A 1 171 ? 28.545 7.188 -12.552 1.00 51.16 171 GLY A O 1
ATOM 1340 N N . ALA A 1 172 ? 26.386 7.101 -13.145 1.00 52.44 172 ALA A N 1
ATOM 1341 C CA . ALA A 1 172 ? 26.689 6.791 -14.543 1.00 52.44 172 ALA A CA 1
ATOM 1342 C C . ALA A 1 172 ? 26.845 8.087 -15.358 1.00 52.44 172 ALA A C 1
ATOM 1344 O O . ALA A 1 172 ? 26.030 9.000 -15.273 1.00 52.44 172 ALA A O 1
ATOM 1345 N N . VAL A 1 173 ? 27.881 8.154 -16.197 1.00 50.25 173 VAL A N 1
ATOM 1346 C CA . VAL A 1 173 ? 28.203 9.312 -17.061 1.00 50.25 173 VAL A CA 1
ATOM 1347 C C . VAL A 1 173 ? 27.091 9.610 -18.093 1.00 50.25 173 VAL A C 1
ATOM 1349 O O . VAL A 1 173 ? 27.090 10.665 -18.718 1.00 50.25 173 VAL A O 1
ATOM 1352 N N . ILE A 1 174 ? 26.122 8.700 -18.262 1.00 55.56 174 ILE A N 1
ATOM 1353 C CA . ILE A 1 174 ? 25.082 8.725 -19.304 1.00 55.56 174 ILE A CA 1
ATOM 1354 C C . ILE A 1 174 ? 23.679 8.524 -18.694 1.00 55.56 174 ILE A C 1
ATOM 1356 O O . ILE A 1 174 ? 22.889 7.703 -19.163 1.00 55.56 174 ILE A O 1
ATOM 1360 N N . CYS A 1 175 ? 23.359 9.239 -17.615 1.00 59.94 175 CYS A N 1
ATOM 1361 C CA . CYS A 1 175 ? 21.988 9.320 -17.099 1.00 59.94 175 CYS A CA 1
ATOM 1362 C C . CYS A 1 175 ? 21.259 10.475 -17.802 1.00 59.94 175 CYS A C 1
ATOM 1364 O O . CYS A 1 175 ? 21.409 11.630 -17.416 1.00 59.94 175 CYS A O 1
ATOM 1366 N N . ALA A 1 176 ? 20.499 10.177 -18.859 1.00 60.53 176 ALA A N 1
ATOM 1367 C CA . ALA A 1 176 ? 19.741 11.189 -19.608 1.00 60.53 176 ALA A CA 1
ATOM 1368 C C . ALA A 1 176 ? 18.325 11.427 -19.047 1.00 60.53 176 ALA A C 1
ATOM 1370 O O . ALA A 1 176 ? 17.616 12.311 -19.524 1.00 60.53 176 ALA A O 1
ATOM 1371 N N . HIS A 1 177 ? 17.910 10.641 -18.046 1.00 65.81 177 HIS A N 1
ATOM 1372 C CA . HIS A 1 177 ? 16.573 10.692 -17.462 1.00 65.81 177 HIS A CA 1
ATOM 1373 C C . HIS A 1 177 ? 16.631 10.775 -15.941 1.00 65.81 177 HIS A C 1
ATOM 1375 O O . HIS A 1 177 ? 17.362 10.027 -15.290 1.00 65.81 177 HIS A O 1
ATOM 1381 N N . ASP A 1 178 ? 15.825 11.681 -15.398 1.00 66.19 178 ASP A N 1
ATOM 1382 C CA . ASP A 1 178 ? 15.609 11.845 -13.970 1.00 66.19 178 ASP A CA 1
ATOM 1383 C C . ASP A 1 178 ? 14.369 11.042 -13.543 1.00 66.19 178 ASP A C 1
ATOM 1385 O O . ASP A 1 178 ? 13.280 11.251 -14.073 1.00 66.19 178 ASP A O 1
ATOM 1389 N N . ASN A 1 179 ? 14.537 10.111 -12.600 1.00 69.19 179 ASN A N 1
ATOM 1390 C CA . ASN A 1 179 ? 13.445 9.340 -11.991 1.00 69.19 179 ASN A CA 1
ATOM 1391 C C . ASN A 1 179 ? 13.057 9.862 -10.602 1.00 69.19 179 ASN A C 1
ATOM 1393 O O . ASN A 1 179 ? 12.283 9.213 -9.894 1.00 69.19 179 ASN A O 1
ATOM 1397 N N . THR A 1 180 ? 13.575 11.021 -10.190 1.00 70.62 180 THR A N 1
ATOM 1398 C CA . THR A 1 180 ? 13.361 11.575 -8.847 1.00 70.62 180 THR A CA 1
ATOM 1399 C C . THR A 1 180 ? 11.876 11.682 -8.509 1.00 70.62 180 THR A C 1
ATOM 1401 O O . THR A 1 180 ? 11.484 11.326 -7.401 1.00 70.62 180 THR A O 1
ATOM 1404 N N . ASN A 1 181 ? 11.046 12.075 -9.482 1.00 73.62 181 ASN A N 1
ATOM 1405 C CA . ASN A 1 181 ? 9.601 12.257 -9.312 1.00 73.62 181 ASN A CA 1
ATOM 1406 C C . ASN A 1 181 ? 8.753 11.227 -10.081 1.00 73.62 181 ASN A C 1
ATOM 1408 O O . ASN A 1 181 ? 7.544 11.409 -10.215 1.00 73.62 181 ASN A O 1
ATOM 1412 N N . HIS A 1 182 ? 9.367 10.174 -10.628 1.00 80.19 182 HIS A N 1
ATOM 1413 C CA . HIS A 1 182 ? 8.673 9.182 -11.451 1.00 80.19 182 HIS A CA 1
ATOM 1414 C C . HIS A 1 182 ? 8.479 7.887 -10.669 1.00 80.19 182 HIS A C 1
ATOM 1416 O O . HIS A 1 182 ? 9.420 7.130 -10.426 1.00 80.19 182 HIS A O 1
ATOM 1422 N N . GLU A 1 183 ? 7.235 7.626 -10.288 1.00 85.69 183 GLU A N 1
ATOM 1423 C CA . GLU A 1 183 ? 6.861 6.466 -9.491 1.00 85.69 183 GLU A CA 1
ATOM 1424 C C . GLU A 1 183 ? 5.445 6.001 -9.829 1.00 85.69 183 GLU A C 1
ATOM 1426 O O . GLU A 1 183 ? 4.570 6.793 -10.181 1.00 85.69 183 GLU A O 1
ATOM 1431 N N . TYR A 1 184 ? 5.220 4.704 -9.667 1.00 88.19 184 TYR A N 1
ATOM 1432 C CA . TYR A 1 184 ? 3.891 4.123 -9.587 1.00 88.19 184 TYR A CA 1
ATOM 1433 C C . TYR A 1 184 ? 3.422 4.153 -8.138 1.00 88.19 184 TYR A C 1
ATOM 1435 O O . TYR A 1 184 ? 4.194 3.833 -7.234 1.00 88.19 184 TYR A O 1
ATOM 1443 N N . SER A 1 185 ? 2.167 4.515 -7.908 1.00 89.56 185 SER A N 1
ATOM 1444 C CA . SER A 1 185 ? 1.584 4.642 -6.575 1.00 89.56 185 SER A CA 1
ATOM 1445 C C . SER A 1 185 ? 0.399 3.701 -6.397 1.00 89.56 185 SER A C 1
ATOM 1447 O O . SER A 1 185 ? -0.518 3.677 -7.214 1.00 89.56 185 SER A O 1
ATOM 1449 N N . PHE A 1 186 ? 0.378 2.973 -5.285 1.00 91.12 186 PHE A N 1
ATOM 1450 C CA . PHE A 1 186 ? -0.692 2.055 -4.912 1.00 91.12 186 PHE A CA 1
ATOM 1451 C C . PHE A 1 186 ? -1.311 2.498 -3.593 1.00 91.12 186 PHE A C 1
ATOM 1453 O O . PHE A 1 186 ? -0.699 2.394 -2.526 1.00 91.12 186 PHE A O 1
ATOM 1460 N N . LYS A 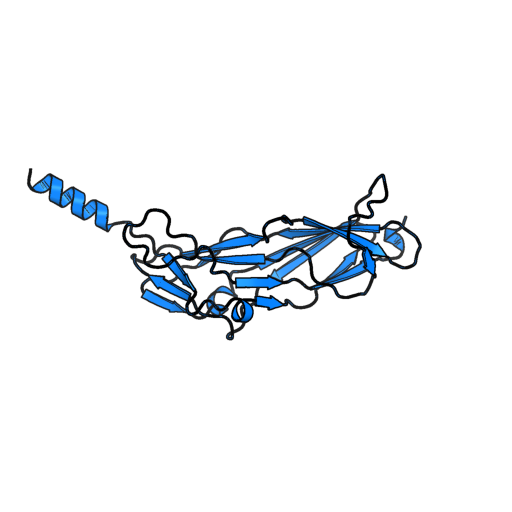1 187 ? -2.532 3.022 -3.676 1.00 92.31 187 LYS A N 1
ATOM 1461 C CA . LYS A 1 187 ? -3.337 3.422 -2.523 1.00 92.31 187 LYS A CA 1
ATOM 1462 C C . LYS A 1 187 ? -4.140 2.223 -2.046 1.00 92.31 187 LYS A C 1
ATOM 1464 O O . LYS A 1 187 ? -4.819 1.585 -2.845 1.00 92.31 187 LYS A O 1
ATOM 1469 N N . VAL A 1 188 ? -4.082 1.943 -0.750 1.00 93.31 188 VAL A N 1
ATOM 1470 C CA . VAL A 1 188 ? -4.685 0.742 -0.165 1.00 93.31 188 VAL A CA 1
ATOM 1471 C C . VAL A 1 188 ? -5.954 1.132 0.600 1.00 93.31 188 VAL A C 1
ATOM 1473 O O . VAL A 1 188 ? -5.850 1.738 1.670 1.00 93.31 188 VAL A O 1
ATOM 1476 N N . PRO A 1 189 ? -7.156 0.834 0.074 1.00 95.75 189 PRO A N 1
ATOM 1477 C CA . PRO A 1 189 ? -8.384 0.949 0.842 1.00 95.75 189 PRO A CA 1
ATOM 1478 C C . PRO A 1 189 ? -8.529 -0.233 1.801 1.00 95.75 189 PRO A C 1
ATOM 1480 O O . PRO A 1 189 ? -8.329 -1.394 1.435 1.00 95.75 189 PRO A O 1
ATOM 1483 N N . ILE A 1 190 ? -8.928 0.059 3.032 1.00 96.25 190 ILE A N 1
ATOM 1484 C CA . ILE A 1 190 ? -9.152 -0.941 4.072 1.00 96.25 190 ILE A CA 1
ATOM 1485 C C . ILE A 1 190 ? -10.538 -0.792 4.689 1.00 96.25 190 ILE A C 1
ATOM 1487 O O . ILE A 1 190 ? -11.148 0.277 4.649 1.00 96.25 190 ILE A O 1
ATOM 1491 N N . LYS A 1 191 ? -11.028 -1.888 5.267 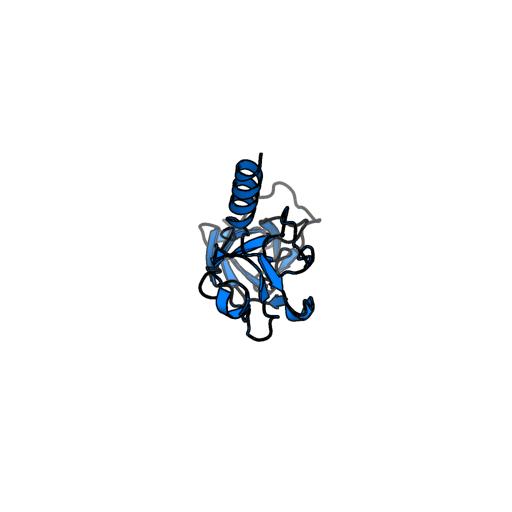1.00 96.88 191 LYS A N 1
ATOM 1492 C CA . LYS A 1 191 ? -12.297 -1.955 5.993 1.00 96.88 191 LYS A CA 1
ATOM 1493 C C . LYS A 1 191 ? -12.107 -2.785 7.255 1.00 96.88 191 LYS A C 1
ATOM 1495 O O . LYS A 1 191 ? -11.885 -3.990 7.160 1.00 96.88 191 LYS A O 1
ATOM 1500 N N . ILE A 1 192 ? -12.160 -2.150 8.424 1.00 94.88 192 ILE A N 1
ATOM 1501 C CA . ILE A 1 192 ? -11.847 -2.803 9.706 1.00 94.88 192 ILE A CA 1
ATOM 1502 C C . ILE A 1 192 ? -13.124 -3.276 10.401 1.00 94.88 192 ILE A C 1
ATOM 1504 O O . ILE A 1 192 ? -14.076 -2.514 10.552 1.00 94.88 192 ILE A O 1
ATOM 1508 N N . PHE A 1 193 ? -13.108 -4.517 10.878 1.00 91.56 193 PHE A N 1
ATOM 1509 C CA . PHE A 1 193 ? -14.139 -5.123 11.712 1.00 91.56 193 PHE A CA 1
ATOM 1510 C C . PHE A 1 193 ? -13.530 -5.703 12.986 1.00 91.56 193 PHE A C 1
ATOM 1512 O O . PHE A 1 193 ? -12.415 -6.229 12.968 1.00 91.56 193 PHE A O 1
ATOM 1519 N N . PHE A 1 194 ? -14.318 -5.697 14.058 1.00 89.19 194 PHE A N 1
ATOM 1520 C CA . PHE A 1 194 ? -13.979 -6.340 15.322 1.00 89.19 194 PHE A CA 1
ATOM 1521 C C . PHE A 1 194 ? -14.944 -7.480 15.620 1.00 89.19 194 PHE A C 1
ATOM 1523 O O . PHE A 1 194 ? -16.141 -7.405 15.332 1.00 89.19 194 PHE A O 1
ATOM 1530 N N . THR A 1 195 ? -14.424 -8.543 16.221 1.00 81.38 195 THR A N 1
ATOM 1531 C CA . THR A 1 195 ? -15.257 -9.579 16.841 1.00 81.38 195 THR A CA 1
ATOM 1532 C C . THR A 1 195 ? -15.565 -9.213 18.295 1.00 81.38 195 THR A C 1
ATOM 1534 O O . THR A 1 195 ? -14.826 -8.458 18.921 1.00 81.38 195 THR A O 1
ATOM 1537 N N . LYS A 1 196 ? -16.627 -9.788 18.877 1.00 69.00 196 LYS A N 1
ATOM 1538 C CA . LYS A 1 196 ? -17.033 -9.505 20.271 1.00 69.00 196 LYS A CA 1
ATOM 1539 C C . LYS A 1 196 ? -15.928 -9.753 21.313 1.00 69.00 196 LYS A C 1
ATOM 1541 O O . LYS A 1 196 ? -15.967 -9.160 22.381 1.00 69.00 196 LYS A O 1
ATOM 1546 N N . THR A 1 197 ? -14.960 -10.620 21.018 1.00 64.12 197 THR A N 1
ATOM 1547 C CA . THR A 1 197 ? -13.845 -10.969 21.916 1.00 64.12 197 THR A CA 1
ATOM 1548 C C . THR A 1 197 ? -12.673 -9.991 21.866 1.00 64.12 197 THR A C 1
ATOM 1550 O O . THR A 1 197 ? -11.751 -10.119 22.657 1.00 64.12 197 THR A O 1
ATOM 1553 N N . THR A 1 198 ? -12.674 -9.029 20.946 1.00 63.38 198 THR A N 1
ATOM 1554 C CA . THR A 1 198 ? -11.588 -8.047 20.796 1.00 63.38 198 THR A CA 1
ATOM 1555 C C . THR A 1 198 ? -11.625 -6.963 21.891 1.00 63.38 198 THR A C 1
ATOM 1557 O O . THR A 1 198 ? -10.622 -6.298 22.136 1.00 63.38 198 THR A O 1
ATOM 1560 N N . CYS A 1 199 ? -12.755 -6.824 22.596 1.00 56.03 199 CYS A N 1
ATOM 1561 C CA . CYS A 1 199 ? -13.004 -5.775 23.594 1.00 56.03 199 CYS A CA 1
ATOM 1562 C C . CYS A 1 199 ? -12.856 -6.229 25.063 1.00 56.03 199 CYS A C 1
ATOM 1564 O O . CYS A 1 199 ? -13.282 -5.500 25.958 1.00 56.03 199 CYS A O 1
ATOM 1566 N N . SER A 1 200 ? -12.312 -7.427 25.315 1.00 53.03 200 SER A N 1
ATOM 1567 C CA . SER A 1 200 ? -12.124 -7.980 26.670 1.00 53.03 200 SER A CA 1
ATOM 1568 C C . SER A 1 200 ? -10.899 -7.430 27.392 1.00 53.03 200 SER A C 1
ATOM 1570 O O . SER A 1 200 ? -9.820 -7.405 26.753 1.00 53.03 200 SER A O 1
#

Radius of gyration: 22.07 Å; chains: 1; bounding box: 73×27×53 Å

Sequence (200 aa):
MRYLLMLFMIFISSNLQAYCYIINPESASNTKIEDVIEIKLDSRNVFEKEVSMVFPDSFSGFHCMGGTAVENRFKTTYSSGNGETVRYKINDGSGHRLYVDVTLFVDGSQTGKQKANETSQASKLNNNLKYKVLAKVVKVEADDNSIEAKSAGEVFLLGNYIKVKPLDCHGAVICAHDNTNHEYSFKVPIKIFFTKTTCS